Protein AF-A0A2A9BLQ3-F1 (afdb_monomer_lite)

Secondary structure (DSSP, 8-state):
-------PPPP-PPPPHHHHHHHHHHHHHHHHHHHHHHHTTS-SHHHHHHHHHHHHHHHHHHHHHHHHHHHHHHHHHHHHHHHHHHHHHHHHHHHHHHTHHHHHHHHHHHHHHHHHHHHHHHHHHHHHHHHHHHHHHHHHHHHHHHTTS--------S-------HHHHHHHHHHS-HHHHHHHHHHHHHTTT-S-EEHHHHHHHHHHHHHSSPPPHHHHHHHHHHHHHHHHHHHHTTS-EEEEETTTTEEEEES--HHHHHHHHHHHHHHHHS-S--HHHHHHHHHHHHHTT-

Radius of gyration: 47.05 Å; chains: 1; bounding box: 99×51×122 Å

pLDDT: mean 71.68, std 16.4, range [28.09, 95.25]

Sequence (294 aa):
MDENKEKKENVNDFPNKRDFWYTFSILVLVITGLTAFYFGGEGSNMVSHVGFAGTIVSILLAVIAIIYSFYQSSTYENATHKLDTSAQKIENATNQLSNVSEIEKMMDDFKVDVTTIKKSIDDMQGMLGKVDNGFSSLNRNIE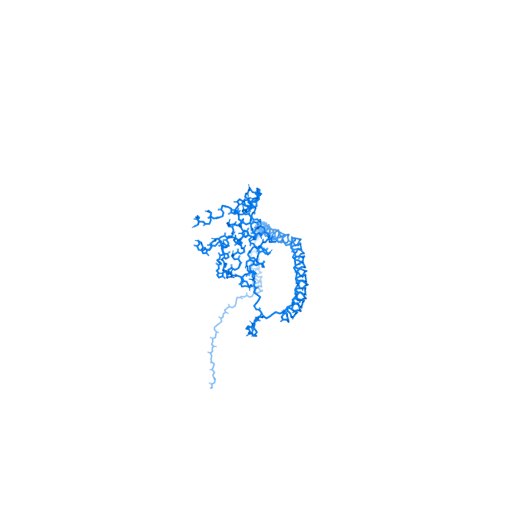ELYNDGQTESYKNENNLAVTFDENYFRVFLKKTSKLTFYVFLLIAKSRGVSEEIDMERWLTYFWEGILENTPHDDIIHHSLTREMGQLMAFSQVGFFDLEITYEDATIKVSNIVNSLIEAILEEEKEILKGDGKDKLKKIIKNLDKDINKE

Foldseek 3Di:
DDDDDDDDDDDDDDDDPVVVVVVVVVVVVVVVVVCCVVVVPDDDPVVVVVVVVVVVVVVVVVVVVVVVVVVVVVVVVVVVVVVVVVVVVVVVVVVVVVVVVVVVVVVVVVVVVVVVVVVVVVVVVVVVVVVVVVVVVVVVVVVVVVVPDDDDDDDDPDDPLPDDALVNLLVVLVPDDLLLLQVLLLLLLLVPLDQKDQQLVSLQLLVCLVVVDGDDVVSSVVSLVVNVVVVVVCVVSPQWPWDADPVRRMIGTGPGDPSNSVSSVVVLVVLCPDPDPDSSNVSSVCSNVVSNVD

Structure (mmCIF, N/CA/C/O backbone):
data_AF-A0A2A9BLQ3-F1
#
_entry.id   AF-A0A2A9BLQ3-F1
#
loop_
_atom_site.group_PDB
_atom_site.id
_atom_site.type_symbol
_atom_site.label_atom_id
_atom_site.label_alt_id
_atom_site.label_comp_id
_atom_site.label_asym_id
_atom_site.label_entity_id
_atom_site.label_seq_id
_atom_site.pdbx_PDB_ins_code
_atom_site.Cartn_x
_atom_site.Cartn_y
_atom_site.Cartn_z
_atom_site.occupancy
_atom_site.B_iso_or_equiv
_atom_site.auth_seq_id
_atom_site.auth_comp_id
_atom_site.auth_asym_id
_atom_site.auth_atom_id
_atom_site.pdbx_PDB_model_num
ATOM 1 N N . MET A 1 1 ? -5.725 -26.676 -83.588 1.00 38.78 1 MET A N 1
ATOM 2 C CA . MET A 1 1 ? -4.586 -26.881 -84.498 1.00 38.78 1 MET A CA 1
ATOM 3 C C . MET A 1 1 ? -3.678 -25.696 -84.305 1.00 38.78 1 MET A C 1
ATOM 5 O O . MET A 1 1 ? -4.066 -24.579 -84.627 1.00 38.78 1 MET A O 1
ATOM 9 N N . ASP A 1 2 ? -2.579 -25.972 -83.619 1.00 42.62 2 ASP A N 1
ATOM 10 C CA . ASP A 1 2 ? -1.492 -25.066 -83.276 1.00 42.62 2 ASP A CA 1
ATOM 11 C C . ASP A 1 2 ? -0.903 -24.368 -84.505 1.00 42.62 2 ASP A C 1
ATOM 13 O O . ASP A 1 2 ? -0.799 -24.984 -85.560 1.00 42.62 2 ASP A O 1
ATOM 17 N N . GLU A 1 3 ? -0.502 -23.103 -84.359 1.00 40.75 3 GLU A N 1
ATOM 18 C CA . GLU A 1 3 ? 0.915 -22.706 -84.409 1.00 40.75 3 GLU A CA 1
ATOM 19 C C . GLU A 1 3 ? 1.092 -21.173 -84.478 1.00 40.75 3 GLU A C 1
ATOM 21 O O . GLU A 1 3 ? 0.740 -20.514 -85.449 1.00 40.75 3 GLU A O 1
ATOM 26 N N . ASN A 1 4 ? 1.759 -20.652 -83.443 1.00 42.91 4 ASN A N 1
ATOM 27 C CA . ASN A 1 4 ? 3.050 -19.968 -83.568 1.00 42.91 4 ASN A CA 1
ATOM 28 C C . ASN A 1 4 ? 3.106 -18.582 -84.260 1.00 42.91 4 ASN A C 1
ATOM 30 O O . ASN A 1 4 ? 3.102 -18.474 -85.486 1.00 42.91 4 ASN A O 1
ATOM 34 N N . LYS A 1 5 ? 3.349 -17.528 -83.458 1.00 43.91 5 LYS A N 1
ATOM 35 C CA . LYS A 1 5 ? 4.611 -16.745 -83.467 1.00 43.91 5 LYS A CA 1
ATOM 36 C C . LYS A 1 5 ? 4.518 -15.511 -82.557 1.00 43.91 5 LYS A C 1
ATOM 38 O O . LYS A 1 5 ? 4.100 -14.438 -82.983 1.00 43.91 5 LYS A O 1
ATOM 43 N N . GLU A 1 6 ? 5.018 -15.642 -81.329 1.00 47.44 6 GLU A N 1
ATOM 44 C CA . GLU A 1 6 ? 5.617 -14.506 -80.621 1.00 47.44 6 GLU A CA 1
ATOM 45 C C . GLU A 1 6 ? 7.014 -14.259 -81.210 1.00 47.44 6 GLU A C 1
ATOM 47 O O . GLU A 1 6 ? 7.890 -15.122 -81.149 1.00 47.44 6 GLU A O 1
ATOM 52 N N . LYS A 1 7 ? 7.241 -13.074 -81.780 1.00 42.31 7 LYS A N 1
ATOM 53 C CA . LYS A 1 7 ? 8.583 -12.549 -82.061 1.00 42.31 7 LYS A CA 1
ATOM 54 C C . LYS A 1 7 ? 8.927 -11.572 -80.935 1.00 42.31 7 LYS A C 1
ATOM 56 O O . LYS A 1 7 ? 8.393 -10.469 -80.911 1.00 42.31 7 LYS A O 1
ATOM 61 N N . LYS A 1 8 ? 9.798 -11.974 -80.007 1.00 41.38 8 LYS A N 1
ATOM 62 C CA . LYS A 1 8 ? 10.444 -11.058 -79.054 1.00 41.38 8 LYS A CA 1
ATOM 63 C C . LYS A 1 8 ? 11.719 -10.511 -79.696 1.00 41.38 8 LYS A C 1
ATOM 65 O O . LYS A 1 8 ? 12.597 -11.278 -80.080 1.00 41.38 8 LYS A O 1
ATOM 70 N N . GLU A 1 9 ? 11.764 -9.194 -79.870 1.00 46.03 9 GLU A N 1
ATOM 71 C CA . GLU A 1 9 ? 12.923 -8.446 -80.357 1.00 46.03 9 GLU A CA 1
ATOM 72 C C . GLU A 1 9 ? 14.061 -8.413 -79.326 1.00 46.03 9 GLU A C 1
ATOM 74 O O . GLU A 1 9 ? 13.837 -8.362 -78.118 1.00 46.03 9 GLU A O 1
ATOM 79 N N . ASN A 1 10 ? 15.284 -8.462 -79.860 1.00 43.16 10 ASN A N 1
ATOM 80 C CA . ASN A 1 10 ? 16.569 -8.505 -79.168 1.00 43.16 10 ASN A CA 1
ATOM 81 C C . ASN A 1 10 ? 16.793 -7.316 -78.221 1.00 43.16 10 ASN A C 1
ATOM 83 O O . ASN A 1 10 ? 16.753 -6.162 -78.643 1.00 43.16 10 ASN A O 1
ATOM 87 N N . VAL A 1 11 ? 17.174 -7.611 -76.978 1.00 48.88 11 VAL A N 1
ATOM 88 C CA . VAL A 1 11 ? 17.866 -6.663 -76.097 1.00 48.88 11 VAL A CA 1
ATOM 89 C C . VAL A 1 11 ? 19.363 -6.820 -76.364 1.00 48.88 11 VAL A C 1
ATOM 91 O O . VAL A 1 11 ? 19.912 -7.900 -76.166 1.00 48.88 11 VAL A O 1
ATOM 94 N N . ASN A 1 12 ? 20.006 -5.763 -76.867 1.00 52.88 12 ASN A N 1
ATOM 95 C CA . ASN A 1 12 ? 21.453 -5.713 -77.084 1.00 52.88 12 ASN A CA 1
ATOM 96 C C . ASN A 1 12 ? 22.187 -5.898 -75.749 1.00 52.88 12 ASN A C 1
ATOM 98 O O . ASN A 1 12 ? 22.184 -4.995 -74.912 1.00 52.88 12 ASN A O 1
ATOM 102 N N . ASP A 1 13 ? 22.805 -7.063 -75.570 1.00 63.62 13 ASP A N 1
ATOM 103 C CA . ASP A 1 13 ? 23.651 -7.360 -74.419 1.00 63.62 13 ASP A CA 1
ATOM 104 C C . ASP A 1 13 ? 24.998 -6.631 -74.565 1.00 63.62 13 ASP A C 1
ATOM 106 O O . ASP A 1 13 ? 25.632 -6.646 -75.625 1.00 63.62 13 ASP A O 1
ATOM 110 N N . PHE A 1 14 ? 25.405 -5.926 -73.513 1.00 59.69 14 PHE A N 1
ATOM 111 C CA . PHE A 1 14 ? 26.649 -5.156 -73.470 1.00 59.69 14 PHE A CA 1
ATOM 112 C C . PHE A 1 14 ? 27.846 -6.127 -73.524 1.00 59.69 14 PHE A C 1
ATOM 114 O O . PHE A 1 14 ? 27.815 -7.151 -72.840 1.00 59.69 14 PHE A O 1
ATOM 121 N N . PRO A 1 15 ? 28.929 -5.847 -74.278 1.00 66.00 15 PRO A N 1
ATOM 122 C CA . PRO A 1 15 ? 30.038 -6.790 -74.396 1.00 66.00 15 PRO A CA 1
ATOM 123 C C . PRO A 1 15 ? 30.678 -7.088 -73.033 1.00 66.00 15 PRO A C 1
ATOM 125 O O . PRO A 1 15 ? 30.971 -6.191 -72.236 1.00 66.00 15 PRO A O 1
ATOM 128 N N . ASN A 1 16 ? 30.893 -8.379 -72.778 1.00 70.94 16 ASN A N 1
ATOM 129 C CA . ASN A 1 16 ? 31.427 -8.920 -71.533 1.00 70.94 16 ASN A CA 1
ATOM 130 C C . ASN A 1 16 ? 32.828 -8.335 -71.247 1.00 70.94 16 ASN A C 1
ATOM 132 O O . ASN A 1 16 ? 33.621 -8.127 -72.166 1.00 70.94 16 ASN A O 1
ATOM 136 N N . LYS A 1 17 ? 33.169 -8.089 -69.969 1.00 64.75 17 LYS A N 1
ATOM 137 C CA . LYS A 1 17 ? 34.402 -7.392 -69.521 1.00 64.75 17 LYS A CA 1
ATOM 138 C C . LYS A 1 17 ? 35.691 -7.932 -70.156 1.00 64.75 17 LYS A C 1
ATOM 140 O O . LYS A 1 17 ? 36.664 -7.197 -70.309 1.00 64.75 17 LYS A O 1
ATOM 145 N N . ARG A 1 18 ? 35.695 -9.214 -70.528 1.00 70.81 18 ARG A N 1
ATOM 146 C CA . ARG A 1 18 ? 36.825 -9.882 -71.176 1.00 70.81 18 ARG A CA 1
ATOM 147 C C . ARG A 1 18 ? 37.031 -9.435 -72.630 1.00 70.81 18 ARG A C 1
ATOM 149 O O . ARG A 1 18 ? 38.170 -9.233 -73.040 1.00 70.81 18 ARG A O 1
ATOM 156 N N . ASP A 1 19 ? 35.954 -9.209 -73.375 1.00 75.38 19 ASP A N 1
ATOM 157 C CA . ASP A 1 19 ? 36.011 -8.813 -74.788 1.00 75.38 19 ASP A CA 1
ATOM 158 C C . ASP A 1 19 ? 36.428 -7.344 -74.939 1.00 75.38 19 ASP A C 1
ATOM 160 O O . ASP A 1 19 ? 37.112 -6.977 -75.898 1.00 75.38 19 ASP A O 1
ATOM 164 N N . PHE A 1 20 ? 36.124 -6.516 -73.934 1.00 76.81 20 PHE A N 1
ATOM 165 C CA . PHE A 1 20 ? 36.621 -5.143 -73.855 1.00 76.81 20 PHE A CA 1
ATOM 166 C C . PHE A 1 20 ? 38.153 -5.090 -73.740 1.00 76.81 20 PHE A C 1
ATOM 168 O O . PHE A 1 20 ? 38.797 -4.324 -74.456 1.00 76.81 20 PHE A O 1
ATOM 175 N N . TRP A 1 21 ? 38.755 -5.940 -72.897 1.00 79.94 21 TRP A N 1
ATOM 176 C CA . TRP A 1 21 ? 40.212 -5.969 -72.722 1.00 79.94 21 TRP A CA 1
ATOM 177 C C . TRP A 1 21 ? 40.945 -6.445 -73.982 1.00 79.94 21 TRP A C 1
ATOM 179 O O . TRP A 1 21 ? 41.948 -5.846 -74.376 1.00 79.94 21 TRP A O 1
ATOM 189 N N . TYR A 1 22 ? 40.418 -7.469 -74.664 1.00 81.44 22 TYR A N 1
ATOM 190 C CA . TYR A 1 22 ? 40.983 -7.935 -75.935 1.00 81.44 22 TYR A CA 1
ATOM 191 C C . TYR A 1 22 ? 40.880 -6.878 -77.038 1.00 81.44 22 TYR A C 1
ATOM 193 O O . TYR A 1 22 ? 41.857 -6.637 -77.749 1.00 81.44 22 TYR A O 1
ATOM 201 N N . THR A 1 23 ? 39.734 -6.198 -77.139 1.00 80.44 23 THR A N 1
ATOM 202 C CA . THR A 1 23 ? 39.528 -5.125 -78.123 1.00 80.44 23 THR A CA 1
ATOM 203 C C . THR A 1 23 ? 40.475 -3.952 -77.868 1.00 80.44 23 THR A C 1
ATOM 205 O O . THR A 1 23 ? 41.113 -3.459 -78.797 1.00 80.44 23 THR A O 1
ATOM 208 N N . PHE A 1 24 ? 40.637 -3.542 -76.606 1.00 84.31 24 PHE A N 1
ATOM 209 C CA . PHE A 1 24 ? 41.544 -2.459 -76.226 1.00 84.31 24 PHE A CA 1
ATOM 210 C C . PHE A 1 24 ? 43.015 -2.806 -76.508 1.00 84.31 24 PHE A C 1
ATOM 212 O O . PHE A 1 24 ? 43.748 -1.991 -77.064 1.00 84.31 24 PHE A O 1
ATOM 219 N N . SER A 1 25 ? 43.446 -4.032 -76.192 1.00 82.25 25 SER A N 1
ATOM 220 C CA . SER A 1 25 ? 44.830 -4.471 -76.412 1.00 82.25 25 SER A CA 1
ATOM 221 C C . SER A 1 25 ? 45.202 -4.536 -77.899 1.00 82.25 25 SER A C 1
ATOM 223 O O . SER A 1 25 ? 46.271 -4.055 -78.283 1.00 82.25 25 SER A O 1
ATOM 225 N N . ILE A 1 26 ? 44.310 -5.059 -78.748 1.00 86.56 26 ILE A N 1
ATOM 226 C CA . ILE A 1 26 ? 44.509 -5.080 -80.205 1.00 86.56 26 ILE A CA 1
ATOM 227 C C . ILE A 1 26 ? 44.577 -3.656 -80.762 1.00 86.56 26 ILE A C 1
ATOM 229 O O . ILE A 1 26 ? 45.450 -3.355 -81.574 1.00 86.56 26 ILE A O 1
ATOM 233 N N . LEU A 1 27 ? 43.702 -2.763 -80.296 1.00 85.00 27 LEU A N 1
ATOM 234 C CA . LEU A 1 27 ? 43.673 -1.373 -80.743 1.00 85.00 27 LEU A CA 1
ATOM 235 C C . LEU A 1 27 ? 44.983 -0.638 -80.420 1.00 85.00 27 LEU A C 1
ATOM 237 O O . LEU A 1 27 ? 45.533 0.041 -81.287 1.00 85.00 27 LEU A O 1
ATOM 241 N N . VAL A 1 28 ? 45.526 -0.823 -79.213 1.00 85.50 28 VAL A N 1
ATOM 242 C CA . VAL A 1 28 ? 46.820 -0.241 -78.823 1.00 85.50 28 VAL A CA 1
ATOM 243 C C . VAL A 1 28 ? 47.949 -0.763 -79.716 1.00 85.50 28 VAL A C 1
ATOM 245 O O . VAL A 1 28 ? 48.720 0.038 -80.239 1.00 85.50 28 VAL A O 1
ATOM 248 N N . LEU A 1 29 ? 48.016 -2.076 -79.964 1.00 84.62 29 LEU A N 1
ATOM 249 C CA . LEU A 1 29 ? 49.041 -2.668 -80.835 1.00 84.62 29 LEU A CA 1
ATOM 250 C C . LEU A 1 29 ? 48.971 -2.137 -82.271 1.00 84.62 29 LEU A C 1
ATOM 252 O O . LEU A 1 29 ? 50.008 -1.845 -82.867 1.00 84.62 29 LEU A O 1
ATOM 256 N N . VAL A 1 30 ? 47.763 -1.974 -82.815 1.00 85.69 30 VAL A N 1
ATOM 257 C CA . VAL A 1 30 ? 47.558 -1.420 -84.161 1.00 85.69 30 VAL A CA 1
ATOM 258 C C . VAL A 1 30 ? 48.014 0.037 -84.228 1.00 85.69 30 VAL A C 1
ATOM 260 O O . VAL A 1 30 ? 48.732 0.404 -85.157 1.00 85.69 30 VAL A O 1
ATOM 263 N N . ILE A 1 31 ? 47.667 0.863 -83.237 1.00 81.62 31 ILE A N 1
ATOM 264 C CA . ILE A 1 31 ? 48.077 2.275 -83.194 1.00 81.62 31 ILE A CA 1
ATOM 265 C C . ILE A 1 31 ? 49.599 2.393 -83.071 1.00 81.62 31 ILE A C 1
ATOM 267 O O . ILE A 1 31 ? 50.216 3.161 -83.814 1.00 81.62 31 ILE A O 1
ATOM 271 N N . THR A 1 32 ? 50.228 1.622 -82.180 1.00 76.44 32 THR A N 1
ATOM 272 C CA . THR A 1 32 ? 51.689 1.634 -82.018 1.00 76.44 32 THR A CA 1
ATOM 273 C C . THR A 1 32 ? 52.391 1.137 -83.282 1.00 76.44 32 THR A C 1
ATOM 275 O O . THR A 1 32 ? 53.367 1.751 -83.707 1.00 76.44 32 THR A O 1
ATOM 278 N N . GLY A 1 33 ? 51.871 0.087 -83.926 1.00 77.69 33 GLY A N 1
ATOM 279 C CA . GLY A 1 33 ? 52.401 -0.433 -85.188 1.00 77.69 33 GLY A CA 1
ATOM 280 C C . GLY A 1 33 ? 52.304 0.571 -86.339 1.00 77.69 33 GLY A C 1
ATOM 281 O O . GLY A 1 33 ? 53.293 0.800 -87.033 1.00 77.69 33 GLY A O 1
ATOM 282 N N . LEU A 1 34 ? 51.152 1.230 -86.504 1.00 76.50 34 LEU A N 1
ATOM 283 C CA . LEU A 1 34 ? 50.955 2.274 -87.518 1.00 76.50 34 LEU A CA 1
ATOM 284 C C . LEU A 1 34 ? 51.867 3.478 -87.278 1.00 76.50 34 LEU A C 1
ATOM 286 O O . LEU A 1 34 ? 52.485 3.984 -88.211 1.00 76.50 34 LEU A O 1
ATOM 290 N N . THR A 1 35 ? 51.988 3.910 -86.024 1.00 69.69 35 THR A N 1
ATOM 291 C CA . THR A 1 35 ? 52.836 5.049 -85.654 1.00 69.69 35 THR A CA 1
ATOM 292 C C . THR A 1 35 ? 54.315 4.731 -85.885 1.00 69.69 35 THR A C 1
ATOM 294 O O . THR A 1 35 ? 55.043 5.559 -86.427 1.00 69.69 35 THR A O 1
ATOM 297 N N . ALA A 1 36 ? 54.761 3.515 -85.552 1.00 70.25 36 ALA A N 1
ATOM 298 C CA . ALA A 1 36 ? 56.131 3.070 -85.799 1.00 70.25 36 ALA A CA 1
ATOM 299 C C . ALA A 1 36 ? 56.445 2.940 -87.298 1.00 70.25 36 ALA A C 1
ATOM 301 O O . ALA A 1 36 ? 57.529 3.324 -87.729 1.00 70.25 36 ALA A O 1
ATOM 302 N N . PHE A 1 37 ? 55.498 2.444 -88.099 1.00 72.19 37 PHE A N 1
ATOM 303 C CA . PHE A 1 37 ? 55.668 2.320 -89.547 1.00 72.19 37 PHE A CA 1
ATOM 304 C C . PHE A 1 37 ? 55.696 3.685 -90.249 1.00 72.19 37 PHE A C 1
ATOM 306 O O . PHE A 1 37 ? 56.528 3.907 -91.123 1.00 72.19 37 PHE A O 1
ATOM 313 N N . TYR A 1 38 ? 54.817 4.609 -89.851 1.00 67.62 38 TYR A N 1
ATOM 314 C CA . TYR A 1 38 ? 54.675 5.912 -90.506 1.00 67.62 38 TYR A CA 1
ATOM 315 C C . TYR A 1 38 ? 55.781 6.908 -90.121 1.00 67.62 38 TYR A C 1
ATOM 317 O O . TYR A 1 38 ? 56.237 7.674 -90.963 1.00 67.62 38 TYR A O 1
ATOM 325 N N . PHE A 1 39 ? 56.246 6.889 -88.868 1.00 64.81 39 PHE A N 1
ATOM 326 C CA . PHE A 1 39 ? 57.241 7.845 -88.359 1.00 64.81 39 PHE A CA 1
ATOM 327 C C . PHE A 1 39 ? 58.647 7.254 -88.163 1.00 64.81 39 PHE A C 1
ATOM 329 O O . PHE A 1 39 ? 59.575 7.984 -87.824 1.00 64.81 39 PHE A O 1
ATOM 336 N N . GLY A 1 40 ? 58.839 5.948 -88.374 1.00 60.59 40 GLY A N 1
ATOM 337 C CA . GLY A 1 40 ? 60.133 5.275 -88.195 1.00 60.59 40 GLY A CA 1
ATOM 338 C C . GLY A 1 40 ? 61.204 5.633 -89.234 1.00 60.59 40 GLY A C 1
ATOM 339 O O . GLY A 1 40 ? 62.359 5.256 -89.056 1.00 60.59 40 GLY A O 1
ATOM 340 N N . GLY A 1 41 ? 60.841 6.350 -90.305 1.00 59.47 41 GLY A N 1
ATOM 341 C CA . GLY A 1 41 ? 61.749 6.715 -91.399 1.00 59.47 41 GLY A CA 1
ATOM 342 C C . GLY A 1 41 ? 62.549 8.009 -91.198 1.00 59.47 41 GLY A C 1
ATOM 343 O O . GLY A 1 41 ? 63.625 8.135 -91.775 1.00 59.47 41 GLY A O 1
ATOM 344 N N . GLU A 1 42 ? 62.083 8.957 -90.373 1.00 57.56 42 GLU A N 1
ATOM 345 C CA . GLU A 1 42 ? 62.692 10.293 -90.262 1.00 57.56 42 GLU A CA 1
ATOM 346 C C . GLU A 1 42 ? 62.943 10.714 -88.797 1.00 57.56 42 GLU A C 1
ATOM 348 O O . GLU A 1 42 ? 62.047 11.111 -88.059 1.00 57.56 42 GLU A O 1
ATOM 353 N N . GLY A 1 43 ? 64.215 10.625 -88.389 1.00 57.34 43 GLY A N 1
ATOM 354 C CA . GLY A 1 43 ? 64.896 11.521 -87.439 1.00 57.34 43 GLY A CA 1
ATOM 355 C C . GLY A 1 43 ? 64.258 11.814 -86.072 1.00 57.34 43 GLY A C 1
ATOM 356 O O . GLY A 1 43 ? 63.594 12.831 -85.916 1.00 57.34 43 GLY A O 1
ATOM 357 N N . SER A 1 44 ? 64.580 10.973 -85.076 1.00 58.75 44 SER A N 1
ATOM 358 C CA . SER A 1 44 ? 64.766 11.171 -83.608 1.00 58.75 44 SER A CA 1
ATOM 359 C C . SER A 1 44 ? 63.880 12.102 -82.750 1.00 58.75 44 SER A C 1
ATOM 361 O O . SER A 1 44 ? 63.945 12.007 -81.523 1.00 58.75 44 SER A O 1
ATOM 363 N N . ASN A 1 45 ? 63.050 12.985 -83.298 1.00 62.41 45 ASN A N 1
ATOM 364 C CA . ASN A 1 45 ? 62.341 14.011 -82.531 1.00 62.41 45 ASN A CA 1
ATOM 365 C C . ASN A 1 45 ? 61.031 13.498 -81.924 1.00 62.41 45 ASN A C 1
ATOM 367 O O . ASN A 1 45 ? 60.682 13.896 -80.811 1.00 62.41 45 ASN A O 1
ATOM 371 N N . MET A 1 46 ? 60.331 12.576 -82.592 1.00 66.06 46 MET A N 1
ATOM 372 C CA . MET A 1 46 ? 59.065 12.035 -82.083 1.00 66.06 46 MET A CA 1
ATOM 373 C C . MET A 1 46 ? 59.267 11.186 -80.821 1.00 66.06 46 MET A C 1
ATOM 375 O O . MET A 1 46 ? 58.525 11.331 -79.853 1.00 66.06 46 MET A O 1
ATOM 379 N N . VAL A 1 47 ? 60.315 10.357 -80.790 1.00 66.62 47 VAL A N 1
ATOM 380 C CA . VAL A 1 47 ? 60.644 9.514 -79.627 1.00 66.62 47 VAL A CA 1
ATOM 381 C C . VAL A 1 47 ? 60.961 10.370 -78.395 1.00 66.62 47 VAL A C 1
ATOM 383 O O . VAL A 1 47 ? 60.530 10.037 -77.296 1.00 66.62 47 VAL A O 1
ATOM 386 N N . SER A 1 48 ? 61.635 11.511 -78.576 1.00 66.19 48 SER A N 1
ATOM 387 C CA . SER A 1 48 ? 61.937 12.453 -77.488 1.00 66.19 48 SER A CA 1
ATOM 388 C C . SER A 1 48 ? 60.674 13.109 -76.907 1.00 66.19 48 SER A C 1
ATOM 390 O O . SER A 1 48 ? 60.500 13.154 -75.690 1.00 66.19 48 SER A O 1
ATOM 392 N N . HIS A 1 49 ? 59.734 13.535 -77.760 1.00 72.69 49 HIS A N 1
ATOM 393 C CA . HIS A 1 49 ? 58.466 14.124 -77.310 1.00 72.69 49 HIS A CA 1
ATOM 394 C C . HIS A 1 49 ? 57.560 13.094 -76.621 1.00 72.69 49 HIS A C 1
ATOM 396 O O . HIS A 1 49 ? 56.937 13.409 -75.608 1.00 72.69 49 HIS A O 1
ATOM 402 N N . VAL A 1 50 ? 57.529 11.853 -77.119 1.00 75.38 50 VAL A N 1
ATOM 403 C CA . VAL A 1 50 ? 56.805 10.743 -76.477 1.00 75.38 50 VAL A CA 1
ATOM 404 C C . VAL A 1 50 ? 57.447 10.374 -75.135 1.00 75.38 50 VAL A C 1
ATOM 406 O O . VAL A 1 50 ? 56.729 10.164 -74.161 1.00 75.38 50 VAL A O 1
ATOM 409 N N . GLY A 1 51 ? 58.780 10.363 -75.043 1.00 69.12 51 GLY A N 1
ATOM 410 C CA . GLY A 1 51 ? 59.500 10.147 -73.785 1.00 69.12 51 GLY A CA 1
ATOM 411 C C . GLY A 1 51 ? 59.224 11.240 -72.748 1.00 69.12 51 GLY A C 1
ATOM 412 O O . GLY A 1 51 ? 58.970 10.941 -71.582 1.00 69.12 51 GLY A O 1
ATOM 413 N N . PHE A 1 52 ? 59.188 12.507 -73.171 1.00 72.50 52 PHE A N 1
ATOM 414 C CA . PHE A 1 52 ? 58.846 13.634 -72.300 1.00 72.50 52 PHE A CA 1
ATOM 415 C C . PHE A 1 52 ? 57.386 13.584 -71.826 1.00 72.50 52 PHE A C 1
ATOM 417 O O . PHE A 1 52 ? 57.125 13.705 -70.627 1.00 72.50 52 PHE A O 1
ATOM 424 N N . ALA A 1 53 ? 56.441 13.327 -72.736 1.00 76.75 53 ALA A N 1
ATOM 425 C CA . ALA A 1 53 ? 55.035 13.133 -72.389 1.00 76.75 53 ALA A CA 1
ATOM 426 C C . ALA A 1 53 ? 54.847 11.942 -71.432 1.00 76.75 53 ALA A C 1
ATOM 428 O O . ALA A 1 53 ? 54.088 12.045 -70.469 1.00 76.75 53 ALA A O 1
ATOM 429 N N . GLY A 1 54 ? 55.595 10.852 -71.633 1.00 76.31 54 GLY A N 1
ATOM 430 C CA . GLY A 1 54 ? 55.616 9.694 -70.739 1.00 76.31 54 GLY A CA 1
ATOM 431 C C . GLY A 1 54 ? 56.055 10.045 -69.316 1.00 76.31 54 GLY A C 1
ATOM 432 O O . GLY A 1 54 ? 55.412 9.619 -68.357 1.00 76.31 54 GLY A O 1
ATOM 433 N N . THR A 1 55 ? 57.082 10.885 -69.159 1.00 80.19 55 THR A N 1
ATOM 434 C CA . THR A 1 55 ? 57.532 11.361 -67.838 1.00 80.19 55 THR A CA 1
ATOM 435 C C . THR A 1 55 ? 56.469 12.213 -67.142 1.00 80.19 55 THR A C 1
ATOM 437 O O . THR A 1 55 ? 56.201 12.001 -65.960 1.00 80.19 55 THR A O 1
ATOM 440 N N . ILE A 1 56 ? 55.810 13.133 -67.857 1.00 80.69 56 ILE A N 1
ATOM 441 C CA . ILE A 1 56 ? 54.721 13.951 -67.288 1.00 80.69 56 ILE A CA 1
ATOM 442 C C . ILE A 1 56 ? 53.547 13.067 -66.860 1.00 80.69 56 ILE A C 1
ATOM 444 O O . ILE A 1 56 ? 53.041 13.214 -65.748 1.00 80.69 56 ILE A O 1
ATOM 448 N N . VAL A 1 57 ? 53.139 12.118 -67.707 1.00 86.75 57 VAL A N 1
ATOM 449 C CA . VAL A 1 57 ? 52.075 11.158 -67.380 1.00 86.75 57 VAL A CA 1
ATOM 450 C C . VAL A 1 57 ? 52.461 10.311 -66.164 1.00 86.75 57 VAL A C 1
ATOM 452 O O . VAL A 1 57 ? 51.624 10.105 -65.289 1.00 86.75 57 VAL A O 1
ATOM 455 N N . SER A 1 58 ? 53.722 9.887 -66.044 1.00 85.69 58 SER A N 1
ATOM 456 C CA . SER A 1 58 ? 54.211 9.150 -64.872 1.00 85.69 58 SER A CA 1
ATOM 457 C C . SER A 1 58 ? 54.133 9.978 -63.587 1.00 85.69 58 SER A C 1
ATOM 459 O O . SER A 1 58 ? 53.734 9.451 -62.549 1.00 85.69 58 SER A O 1
ATOM 461 N N . ILE A 1 59 ? 54.484 11.267 -63.641 1.00 87.88 59 ILE A N 1
ATOM 462 C CA . ILE A 1 59 ? 54.367 12.178 -62.492 1.00 87.88 59 ILE A CA 1
ATOM 463 C C . ILE A 1 59 ? 52.893 12.364 -62.114 1.00 87.88 59 ILE A C 1
ATOM 465 O O . ILE A 1 59 ? 52.543 12.257 -60.941 1.00 87.88 59 ILE A O 1
ATOM 469 N N . LEU A 1 60 ? 52.010 12.585 -63.091 1.00 85.44 60 LEU A N 1
ATOM 470 C CA . LEU A 1 60 ? 50.575 12.752 -62.841 1.00 85.44 60 LEU A CA 1
ATOM 471 C C . LEU A 1 60 ? 49.941 11.492 -62.243 1.00 85.44 60 LEU A C 1
ATOM 473 O O . LEU A 1 60 ? 49.168 11.594 -61.292 1.00 85.44 60 LEU A O 1
ATOM 477 N N . LEU A 1 61 ? 50.301 10.307 -62.740 1.00 86.44 61 LEU A N 1
ATOM 478 C CA . LEU A 1 61 ? 49.833 9.039 -62.178 1.00 86.44 61 LEU A CA 1
ATOM 479 C C . LEU A 1 61 ? 50.337 8.826 -60.747 1.00 86.44 61 LEU A C 1
ATOM 481 O O . LEU A 1 61 ? 49.562 8.386 -59.898 1.00 86.44 61 LEU A O 1
ATOM 485 N N . ALA A 1 62 ? 51.588 9.190 -60.450 1.00 87.75 62 ALA A N 1
ATOM 486 C CA . ALA A 1 62 ? 52.117 9.145 -59.088 1.00 87.75 62 ALA A CA 1
ATOM 487 C C . ALA A 1 62 ? 51.352 10.091 -58.146 1.00 87.75 62 ALA A C 1
ATOM 489 O O . ALA A 1 62 ? 50.996 9.699 -57.036 1.00 87.75 62 ALA A O 1
ATOM 490 N N . VAL A 1 63 ? 51.023 11.307 -58.595 1.00 87.69 63 VAL A N 1
ATOM 491 C CA . VAL A 1 63 ? 50.218 12.264 -57.815 1.00 87.69 63 VAL A CA 1
ATOM 492 C C . VAL A 1 63 ? 48.804 11.737 -57.574 1.00 87.69 63 VAL A C 1
ATOM 494 O O . VAL A 1 63 ? 48.323 11.790 -56.444 1.00 87.69 63 VAL A O 1
ATOM 497 N N . ILE A 1 64 ? 48.147 11.174 -58.592 1.00 85.62 64 ILE A N 1
ATOM 498 C CA . ILE A 1 64 ? 46.817 10.563 -58.444 1.00 85.62 64 ILE A CA 1
ATOM 499 C C . ILE A 1 64 ? 46.864 9.396 -57.447 1.00 85.62 64 ILE A C 1
ATOM 501 O O . ILE A 1 64 ? 45.978 9.286 -56.603 1.00 85.62 64 ILE A O 1
ATOM 505 N N . ALA A 1 65 ? 47.908 8.564 -57.486 1.00 87.12 65 ALA A N 1
ATOM 506 C CA . ALA A 1 65 ? 48.094 7.464 -56.539 1.00 87.12 65 ALA A CA 1
ATOM 507 C C . ALA A 1 65 ? 48.302 7.953 -55.095 1.00 87.12 65 ALA A C 1
ATOM 509 O O . ALA A 1 65 ? 47.754 7.362 -54.160 1.00 87.12 65 ALA A O 1
ATOM 510 N N . ILE A 1 66 ? 49.037 9.055 -54.908 1.00 83.12 66 ILE A N 1
ATOM 511 C CA . ILE A 1 66 ? 49.201 9.711 -53.605 1.00 83.12 66 ILE A CA 1
ATOM 512 C C . ILE A 1 66 ? 47.852 10.255 -53.118 1.00 83.12 66 ILE A C 1
ATOM 514 O O . ILE A 1 66 ? 47.452 9.956 -51.996 1.00 83.12 66 ILE A O 1
ATOM 518 N N . ILE A 1 67 ? 47.112 10.987 -53.957 1.00 83.44 67 ILE A N 1
ATOM 519 C CA . ILE A 1 67 ? 45.786 11.528 -53.610 1.00 83.44 67 ILE A CA 1
ATOM 520 C C . ILE A 1 67 ? 44.818 10.402 -53.243 1.00 83.44 67 ILE A C 1
ATOM 522 O O . ILE A 1 67 ? 44.107 10.510 -52.247 1.00 83.44 67 ILE A O 1
ATOM 526 N N . TYR A 1 68 ? 44.805 9.310 -54.009 1.00 78.62 68 TYR A N 1
ATOM 527 C CA . TYR A 1 68 ? 43.950 8.162 -53.722 1.00 78.62 68 TYR A CA 1
ATOM 528 C C . TYR A 1 68 ? 44.341 7.488 -52.405 1.00 78.62 68 TYR A C 1
ATOM 530 O O . TYR A 1 68 ? 43.466 7.217 -51.590 1.00 7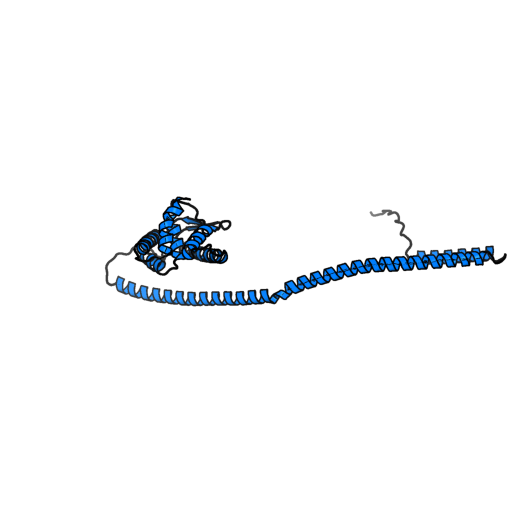8.62 68 TYR A O 1
ATOM 538 N N . SER A 1 69 ? 45.641 7.312 -52.141 1.00 75.69 69 SER A N 1
ATOM 539 C CA . SER A 1 69 ? 46.142 6.817 -50.850 1.00 75.69 69 SER A CA 1
ATOM 540 C C . SER A 1 69 ? 45.713 7.715 -49.685 1.00 75.69 69 SER A C 1
ATOM 542 O O . SER A 1 69 ? 45.285 7.208 -48.653 1.00 75.69 69 SER A O 1
ATOM 544 N N . PHE A 1 70 ? 45.746 9.041 -49.854 1.00 71.19 70 PHE A N 1
ATOM 545 C CA . PHE A 1 70 ? 45.278 9.999 -48.846 1.00 71.19 70 PHE A CA 1
ATOM 546 C C . PHE A 1 70 ? 43.760 9.954 -48.643 1.00 71.19 70 PHE A C 1
ATOM 548 O O . PHE A 1 70 ? 43.294 9.924 -47.505 1.00 71.19 70 PHE A O 1
ATOM 555 N N . TYR A 1 71 ? 42.977 9.918 -49.722 1.00 73.75 71 TYR A N 1
ATOM 556 C CA . TYR A 1 71 ? 41.517 9.833 -49.653 1.00 73.75 71 TYR A CA 1
ATOM 557 C C . TYR A 1 71 ? 41.067 8.519 -49.014 1.00 73.75 71 TYR A C 1
ATOM 559 O O . TYR A 1 71 ? 40.176 8.492 -48.161 1.00 73.75 71 TYR A O 1
ATOM 567 N N . GLN A 1 72 ? 41.729 7.427 -49.386 1.00 70.75 72 GLN A N 1
ATOM 568 C CA . GLN A 1 72 ? 41.521 6.117 -48.805 1.00 70.75 72 GLN A CA 1
ATOM 569 C C . GLN A 1 72 ? 41.941 6.102 -47.331 1.00 70.75 72 GLN A C 1
ATOM 571 O O . GLN A 1 72 ? 41.169 5.619 -46.512 1.00 70.75 72 GLN A O 1
ATOM 576 N N . SER A 1 73 ? 43.070 6.713 -46.961 1.00 64.25 73 SER A N 1
ATOM 577 C CA . SER A 1 73 ? 43.490 6.864 -45.560 1.00 64.25 73 SER A CA 1
ATOM 578 C C . SER A 1 73 ? 42.475 7.660 -44.733 1.00 64.25 73 SER A C 1
ATOM 580 O O . SER A 1 73 ? 42.099 7.215 -43.656 1.00 64.25 73 SER A O 1
ATOM 582 N N . SER A 1 74 ? 41.964 8.785 -45.243 1.00 59.84 74 SER A N 1
ATOM 583 C CA . SER A 1 74 ? 40.951 9.599 -44.550 1.00 59.84 74 SER A CA 1
ATOM 584 C C . SER A 1 74 ? 39.599 8.880 -44.435 1.00 59.84 74 SER A C 1
ATOM 586 O O . SER A 1 74 ? 38.906 8.961 -43.419 1.00 59.84 74 SER A O 1
ATOM 588 N N . THR A 1 75 ? 39.221 8.108 -45.456 1.00 63.03 75 THR A N 1
ATOM 589 C CA . THR A 1 75 ? 38.010 7.275 -45.419 1.00 63.03 75 THR A CA 1
ATOM 590 C C . THR A 1 75 ? 38.175 6.100 -44.450 1.00 63.03 75 THR A C 1
ATOM 592 O O . THR A 1 75 ? 37.239 5.785 -43.714 1.00 63.03 75 THR A O 1
ATOM 595 N N . TYR A 1 76 ? 39.363 5.487 -44.389 1.00 52.50 76 TYR A N 1
ATOM 596 C CA . TYR A 1 76 ? 39.695 4.449 -43.414 1.00 52.50 76 TYR A CA 1
ATOM 597 C C . TYR A 1 76 ? 39.734 4.988 -41.989 1.00 52.50 76 TYR A C 1
ATOM 599 O O . TYR A 1 76 ? 39.263 4.300 -41.093 1.00 52.50 76 TYR A O 1
ATOM 607 N N . GLU A 1 77 ? 40.222 6.205 -41.766 1.00 61.84 77 GLU A N 1
ATOM 608 C CA . GLU A 1 77 ? 40.228 6.845 -40.448 1.00 61.84 77 GLU A CA 1
ATOM 609 C C . GLU A 1 77 ? 38.793 7.078 -39.950 1.00 61.84 77 GLU A C 1
ATOM 611 O O . GLU A 1 77 ? 38.446 6.691 -38.837 1.00 61.84 77 GLU A O 1
ATOM 616 N N . ASN A 1 78 ? 37.903 7.562 -40.823 1.00 59.69 78 ASN A N 1
ATOM 617 C CA . ASN A 1 78 ? 36.478 7.714 -40.517 1.00 59.69 78 ASN A CA 1
ATOM 618 C C . ASN A 1 78 ? 35.758 6.373 -40.291 1.00 59.69 78 ASN A C 1
ATOM 620 O O . ASN A 1 78 ? 34.890 6.269 -39.420 1.00 59.69 78 ASN A O 1
ATOM 624 N N . ALA A 1 79 ? 36.088 5.339 -41.068 1.00 53.31 79 ALA A N 1
ATOM 625 C CA . ALA A 1 79 ? 35.536 3.998 -40.882 1.00 53.31 79 ALA A CA 1
ATOM 626 C C . ALA A 1 79 ? 36.042 3.355 -39.580 1.00 53.31 79 ALA A C 1
ATOM 628 O O . ALA A 1 79 ? 35.251 2.774 -38.841 1.00 53.31 79 ALA A O 1
ATOM 629 N N . THR A 1 80 ? 37.325 3.526 -39.263 1.00 62.50 80 THR A N 1
ATOM 630 C CA . THR A 1 80 ? 37.957 3.035 -38.031 1.00 62.50 80 THR A CA 1
ATOM 631 C C . THR A 1 80 ? 37.390 3.752 -36.811 1.00 62.50 80 THR A C 1
ATOM 633 O O . THR A 1 80 ? 37.018 3.089 -35.854 1.00 62.50 80 THR A O 1
ATOM 636 N N . HIS A 1 81 ? 37.189 5.071 -36.868 1.00 69.56 81 HIS A N 1
ATOM 637 C CA . HIS A 1 81 ? 36.549 5.829 -35.790 1.00 69.56 81 HIS A CA 1
ATOM 638 C C . HIS A 1 81 ? 35.094 5.389 -35.554 1.00 69.56 81 HIS A C 1
ATOM 640 O O . HIS A 1 81 ? 34.642 5.281 -34.414 1.00 69.56 81 HIS A O 1
ATOM 646 N N . LYS A 1 82 ? 34.332 5.100 -36.619 1.00 62.38 82 LYS A N 1
ATOM 647 C CA . LYS A 1 82 ? 32.966 4.555 -36.496 1.00 62.38 82 LYS A CA 1
ATOM 648 C C . LYS A 1 82 ? 32.951 3.136 -35.925 1.00 62.38 82 LYS A C 1
ATOM 650 O O . LYS A 1 82 ? 32.041 2.813 -35.160 1.00 62.38 82 LYS A O 1
ATOM 655 N N . LEU A 1 83 ? 33.933 2.308 -36.281 1.00 60.22 83 LEU A N 1
ATOM 656 C CA . LEU A 1 83 ? 34.111 0.969 -35.718 1.00 60.22 83 LEU A CA 1
ATOM 657 C C . LEU A 1 83 ? 34.499 1.037 -34.240 1.00 60.22 83 LEU A C 1
ATOM 659 O O . LEU A 1 83 ? 33.874 0.347 -33.447 1.00 60.22 83 LEU A O 1
ATOM 663 N N . ASP A 1 84 ? 35.423 1.917 -33.862 1.00 69.81 84 ASP A N 1
ATOM 664 C CA . ASP A 1 84 ? 35.850 2.129 -32.475 1.00 69.81 84 ASP A CA 1
ATOM 665 C C . ASP A 1 84 ? 34.702 2.669 -31.609 1.00 69.81 84 ASP A C 1
ATOM 667 O O . ASP A 1 84 ? 34.399 2.129 -30.552 1.00 69.81 84 ASP A O 1
ATOM 671 N N . THR A 1 85 ? 33.930 3.632 -32.125 1.00 70.25 85 THR A N 1
ATOM 672 C CA . THR A 1 85 ? 32.709 4.123 -31.455 1.00 70.25 85 THR A CA 1
ATOM 673 C C . THR A 1 85 ? 31.661 3.014 -31.294 1.00 70.25 85 THR A C 1
ATOM 675 O O . THR A 1 85 ? 30.941 2.966 -30.298 1.00 70.25 85 THR A O 1
ATOM 678 N N . SER A 1 86 ? 31.531 2.123 -32.280 1.00 61.75 86 SER A N 1
ATOM 679 C CA . SER A 1 86 ? 30.592 0.996 -32.206 1.00 61.75 86 SER A CA 1
ATOM 680 C C . SER A 1 86 ? 31.085 -0.078 -31.239 1.00 61.75 86 SER A C 1
ATOM 682 O O . SER A 1 86 ? 30.282 -0.605 -30.478 1.00 61.75 86 SER A O 1
ATOM 684 N N . ALA A 1 87 ? 32.390 -0.349 -31.211 1.00 66.94 87 ALA A N 1
ATOM 685 C CA . ALA A 1 87 ? 33.030 -1.239 -30.253 1.00 66.94 87 ALA A CA 1
ATOM 686 C C . ALA A 1 87 ? 32.889 -0.703 -28.825 1.00 66.94 87 ALA A C 1
ATOM 688 O O . ALA A 1 87 ? 32.463 -1.456 -27.964 1.00 66.94 87 ALA A O 1
ATOM 689 N N . GLN A 1 88 ? 33.092 0.597 -28.592 1.00 73.25 88 GLN A N 1
ATOM 690 C CA . GLN A 1 88 ? 32.837 1.249 -27.302 1.00 73.25 88 GLN A CA 1
ATOM 691 C C . GLN A 1 88 ? 31.358 1.201 -26.904 1.00 73.25 88 GLN A C 1
ATOM 693 O O . GLN A 1 88 ? 31.037 1.012 -25.737 1.00 73.25 88 GLN A O 1
ATOM 698 N N . LYS A 1 89 ? 30.417 1.348 -27.847 1.00 72.38 89 LYS A N 1
ATOM 699 C CA . LYS A 1 89 ? 28.982 1.164 -27.559 1.00 72.38 89 LYS A CA 1
ATOM 700 C C . LYS A 1 89 ? 28.645 -0.285 -27.219 1.00 72.38 89 LYS A C 1
ATOM 702 O O . LYS A 1 89 ? 27.825 -0.506 -26.336 1.00 72.38 89 LYS A O 1
ATOM 707 N N . ILE A 1 90 ? 29.268 -1.250 -27.893 1.00 62.88 90 ILE A N 1
ATOM 708 C CA . ILE A 1 90 ? 29.133 -2.679 -27.593 1.00 62.88 90 ILE A CA 1
ATOM 709 C C . ILE A 1 90 ? 29.779 -3.001 -26.248 1.00 62.88 90 ILE A C 1
ATOM 711 O O . ILE A 1 90 ? 29.183 -3.736 -25.481 1.00 62.88 90 ILE A O 1
ATOM 715 N N . GLU A 1 91 ? 30.937 -2.436 -25.926 1.00 68.62 91 GLU A N 1
ATOM 716 C CA . GLU A 1 91 ? 31.616 -2.570 -24.637 1.00 68.62 91 GLU A CA 1
ATOM 717 C C . GLU A 1 91 ? 30.784 -1.943 -23.520 1.00 68.62 91 GLU A C 1
ATOM 719 O O . GLU A 1 91 ? 30.561 -2.586 -22.508 1.00 68.62 91 GLU A O 1
ATOM 724 N N . ASN A 1 92 ? 30.219 -0.752 -23.724 1.00 69.88 92 ASN A N 1
ATOM 725 C CA . ASN A 1 92 ? 29.308 -0.117 -22.772 1.00 69.88 92 ASN A CA 1
ATOM 726 C C . ASN A 1 92 ? 28.013 -0.915 -22.595 1.00 69.88 92 ASN A C 1
ATOM 728 O O . ASN A 1 92 ? 27.589 -1.119 -21.464 1.00 69.88 92 ASN A O 1
ATOM 732 N N . ALA A 1 93 ? 27.413 -1.417 -23.679 1.00 57.06 93 ALA A N 1
ATOM 733 C CA . ALA A 1 93 ? 26.262 -2.312 -23.601 1.00 57.06 93 ALA A CA 1
ATOM 734 C C . ALA A 1 93 ? 26.635 -3.633 -22.911 1.00 57.06 93 ALA A C 1
ATOM 736 O O . ALA A 1 93 ? 25.881 -4.121 -22.085 1.00 57.06 93 ALA A O 1
ATOM 737 N N . THR A 1 94 ? 27.820 -4.181 -23.177 1.00 57.25 94 THR A N 1
ATOM 738 C CA . THR A 1 94 ? 28.332 -5.409 -22.551 1.00 57.25 94 THR A CA 1
ATOM 739 C C . THR A 1 94 ? 28.689 -5.184 -21.087 1.00 57.25 94 THR A C 1
ATOM 741 O O . THR A 1 94 ? 28.477 -6.087 -20.297 1.00 57.25 94 THR A O 1
ATOM 744 N N . ASN A 1 95 ? 29.150 -3.996 -20.694 1.00 62.03 95 ASN A N 1
ATOM 745 C CA . ASN A 1 95 ? 29.434 -3.611 -19.311 1.00 62.03 95 ASN A CA 1
ATOM 746 C C . ASN A 1 95 ? 28.139 -3.350 -18.533 1.00 62.03 95 ASN A C 1
ATOM 748 O O . ASN A 1 95 ? 28.015 -3.805 -17.399 1.00 62.03 95 ASN A O 1
ATOM 752 N N . GLN A 1 96 ? 27.148 -2.708 -19.162 1.00 58.56 96 GLN A N 1
ATOM 753 C CA . GLN A 1 96 ? 25.779 -2.598 -18.646 1.00 58.56 96 GLN A CA 1
ATOM 754 C C . GLN A 1 96 ? 25.113 -3.972 -18.524 1.00 58.56 96 GLN A C 1
ATOM 756 O O . GLN A 1 96 ? 24.407 -4.215 -17.553 1.00 58.56 96 GLN A O 1
ATOM 761 N N . LEU A 1 97 ? 25.383 -4.894 -19.454 1.00 51.16 97 LEU A N 1
ATOM 762 C CA . LEU A 1 97 ? 25.033 -6.302 -19.293 1.00 51.16 97 LEU A CA 1
ATOM 763 C C . LEU A 1 97 ? 25.890 -6.973 -18.208 1.00 51.16 97 LEU A C 1
ATOM 765 O O . LEU A 1 97 ? 25.349 -7.769 -17.469 1.00 51.16 97 LEU A O 1
ATOM 769 N N . SER A 1 98 ? 27.178 -6.657 -18.036 1.00 49.84 98 SER A N 1
ATOM 770 C CA . SER A 1 98 ? 28.061 -7.255 -17.012 1.00 49.84 98 SER A CA 1
ATOM 771 C C . SER A 1 98 ? 27.689 -6.856 -15.580 1.00 49.84 98 SER A C 1
ATOM 773 O O . SER A 1 98 ? 28.052 -7.554 -14.634 1.00 49.84 98 SER A O 1
ATOM 775 N N . ASN A 1 99 ? 26.847 -5.827 -15.424 1.00 49.72 99 ASN A N 1
ATOM 776 C CA . ASN A 1 99 ? 26.064 -5.595 -14.209 1.00 49.72 99 ASN A CA 1
ATOM 777 C C . ASN A 1 99 ? 25.014 -6.706 -13.954 1.00 49.72 99 ASN A C 1
ATOM 779 O O . ASN A 1 99 ? 24.155 -6.554 -13.090 1.00 49.72 99 ASN A O 1
ATOM 783 N N . VAL A 1 100 ? 25.130 -7.871 -14.614 1.00 54.88 100 VAL A N 1
ATOM 784 C CA . VAL A 1 100 ? 24.581 -9.172 -14.190 1.00 54.88 100 VAL A CA 1
ATOM 785 C C . VAL A 1 100 ? 24.806 -9.428 -12.696 1.00 54.88 100 VAL A C 1
ATOM 787 O O . VAL A 1 100 ? 23.983 -10.100 -12.111 1.00 54.88 100 VAL A O 1
ATOM 790 N N . SER A 1 101 ? 25.813 -8.848 -12.036 1.00 50.47 101 SER A N 1
ATOM 791 C CA . SER A 1 101 ? 25.956 -8.906 -10.566 1.00 50.47 101 SER A CA 1
ATOM 792 C C . SER A 1 101 ? 24.751 -8.329 -9.800 1.00 50.47 101 SER A C 1
ATOM 794 O O . SER A 1 101 ? 24.355 -8.870 -8.770 1.00 50.47 101 SER A O 1
ATOM 796 N N . GLU A 1 102 ? 24.123 -7.259 -10.296 1.00 50.09 102 GLU A N 1
ATOM 797 C CA . GLU A 1 102 ? 22.914 -6.688 -9.684 1.00 50.09 102 GLU A CA 1
ATOM 798 C C . GLU A 1 102 ? 21.664 -7.488 -10.051 1.00 50.09 102 GLU A C 1
ATOM 800 O O . GLU A 1 102 ? 20.783 -7.636 -9.214 1.00 50.09 102 GLU A O 1
ATOM 805 N N . ILE A 1 103 ? 21.612 -8.075 -11.252 1.00 52.09 103 ILE A N 1
ATOM 806 C CA . ILE A 1 103 ? 20.523 -8.977 -11.656 1.00 52.09 103 ILE A CA 1
ATOM 807 C C . ILE A 1 103 ? 20.628 -10.325 -10.933 1.00 52.09 103 ILE A C 1
ATOM 809 O O . ILE A 1 103 ? 19.609 -10.862 -10.536 1.00 52.09 103 ILE A O 1
ATOM 813 N N . GLU A 1 104 ? 21.824 -10.870 -10.720 1.00 53.69 104 GLU A N 1
ATOM 814 C CA . GLU A 1 104 ? 22.075 -12.085 -9.938 1.00 53.69 104 GLU A CA 1
ATOM 815 C C . GLU A 1 104 ? 21.744 -11.854 -8.472 1.00 53.69 104 GLU A C 1
ATOM 817 O O . GLU A 1 104 ? 21.052 -12.682 -7.892 1.00 53.69 104 GLU A O 1
ATOM 822 N N . LYS A 1 105 ? 22.143 -10.712 -7.896 1.00 56.38 105 LYS A N 1
ATOM 823 C CA . LYS A 1 105 ? 21.711 -10.324 -6.547 1.00 56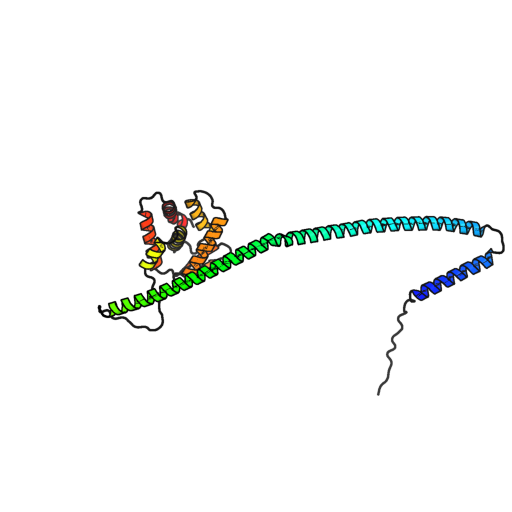.38 105 LYS A CA 1
ATOM 824 C C . LYS A 1 105 ? 20.207 -10.134 -6.467 1.00 56.38 105 LYS A C 1
ATOM 826 O O . LYS A 1 105 ? 19.600 -10.699 -5.579 1.00 56.38 105 LYS A O 1
ATOM 831 N N . MET A 1 106 ? 19.590 -9.438 -7.420 1.00 51.31 106 MET A N 1
ATOM 832 C CA . MET A 1 106 ? 18.136 -9.279 -7.471 1.00 51.31 106 MET A CA 1
ATOM 833 C C . MET A 1 106 ? 17.424 -10.624 -7.668 1.00 51.31 106 MET A C 1
ATOM 835 O O . MET A 1 106 ? 16.359 -10.834 -7.108 1.00 51.31 106 MET A O 1
ATOM 839 N N . MET A 1 107 ? 18.003 -11.558 -8.425 1.00 52.59 107 MET A N 1
ATOM 840 C CA . MET A 1 107 ? 17.472 -12.908 -8.634 1.00 52.59 107 MET A CA 1
ATOM 841 C C . MET A 1 107 ? 17.656 -13.790 -7.395 1.00 52.59 107 MET A C 1
ATOM 843 O O . MET A 1 107 ? 16.810 -14.638 -7.118 1.00 52.59 107 MET A O 1
ATOM 847 N N . ASP A 1 108 ? 18.750 -13.619 -6.657 1.00 66.00 108 ASP A N 1
ATOM 848 C CA . ASP A 1 108 ? 19.002 -14.314 -5.398 1.00 66.00 108 ASP A CA 1
ATOM 849 C C . ASP A 1 108 ? 18.146 -13.737 -4.266 1.00 66.00 108 ASP A C 1
ATOM 851 O O . ASP A 1 108 ? 17.531 -14.516 -3.543 1.00 66.00 108 ASP A O 1
ATOM 855 N N . ASP A 1 109 ? 17.985 -12.417 -4.188 1.00 66.25 109 ASP A N 1
ATOM 856 C CA . ASP A 1 109 ? 17.034 -11.737 -3.305 1.00 66.25 109 ASP A CA 1
ATOM 857 C C . ASP A 1 109 ? 15.601 -12.171 -3.651 1.00 66.25 109 ASP A C 1
ATOM 859 O O . ASP A 1 109 ? 14.858 -12.606 -2.777 1.00 66.25 109 ASP A O 1
ATOM 863 N N . PHE A 1 110 ? 15.246 -12.230 -4.939 1.00 59.12 110 PHE A N 1
ATOM 864 C CA . PHE A 1 110 ? 13.958 -12.755 -5.397 1.00 59.12 110 PHE A CA 1
ATOM 865 C C . PHE A 1 110 ? 13.763 -14.236 -5.038 1.00 59.12 110 PHE A C 1
ATOM 867 O O . PHE A 1 110 ? 12.675 -14.639 -4.628 1.00 59.12 110 PHE A O 1
ATOM 874 N N . LYS A 1 111 ? 14.797 -15.083 -5.135 1.00 63.38 111 LYS A N 1
ATOM 875 C CA . LYS A 1 111 ? 14.729 -16.480 -4.660 1.00 63.38 111 LYS A CA 1
ATOM 876 C C . LYS A 1 111 ? 14.568 -16.554 -3.145 1.00 63.38 111 LYS A C 1
ATOM 878 O O . LYS A 1 111 ? 13.842 -17.432 -2.670 1.00 63.38 111 LYS A O 1
ATOM 883 N N . VAL A 1 112 ? 15.236 -15.687 -2.387 1.00 71.19 112 VAL A N 1
ATOM 884 C CA . VAL A 1 112 ? 15.100 -15.589 -0.927 1.00 71.19 112 VAL A CA 1
ATOM 885 C C . VAL A 1 112 ? 13.679 -15.163 -0.564 1.00 71.19 112 VAL A C 1
ATOM 887 O O . VAL A 1 112 ? 13.062 -15.804 0.290 1.00 71.19 112 VAL A O 1
ATOM 890 N N . ASP A 1 113 ? 13.116 -14.186 -1.265 1.00 60.91 113 ASP A N 1
ATOM 891 C CA . ASP A 1 113 ? 11.743 -13.719 -1.080 1.00 60.91 113 ASP A CA 1
ATOM 892 C C . ASP A 1 113 ? 10.729 -14.808 -1.435 1.00 60.91 113 ASP A C 1
ATOM 894 O O . ASP A 1 113 ? 9.851 -15.119 -0.632 1.00 60.91 113 ASP A O 1
ATOM 898 N N . VAL A 1 114 ? 10.893 -15.494 -2.570 1.00 63.66 114 VAL A N 1
ATOM 899 C CA . VAL A 1 114 ? 10.048 -16.637 -2.962 1.00 63.66 114 VAL A CA 1
ATOM 900 C C . VAL A 1 114 ? 10.145 -17.783 -1.948 1.00 63.66 114 VAL A C 1
ATOM 902 O O . VAL A 1 114 ? 9.140 -18.422 -1.630 1.00 63.66 114 VAL A O 1
ATOM 905 N N . THR A 1 115 ? 11.331 -18.040 -1.394 1.00 71.25 115 THR A N 1
ATOM 906 C CA . THR A 1 115 ? 11.525 -19.062 -0.351 1.00 71.25 115 THR A CA 1
ATOM 907 C C . THR A 1 115 ? 10.874 -18.643 0.966 1.00 71.25 115 THR A C 1
ATOM 909 O O . THR A 1 115 ? 10.276 -19.475 1.651 1.00 71.25 115 THR A O 1
ATOM 912 N N . THR A 1 116 ? 10.933 -17.355 1.302 1.00 75.81 116 THR A N 1
ATOM 913 C CA . THR A 1 116 ? 10.280 -16.776 2.481 1.00 75.81 116 THR A CA 1
ATOM 914 C C . THR A 1 116 ? 8.764 -16.845 2.345 1.00 75.81 116 THR A C 1
ATOM 916 O O . THR A 1 116 ? 8.104 -17.329 3.259 1.00 75.81 116 THR A O 1
ATOM 919 N N . ILE A 1 117 ? 8.218 -16.492 1.179 1.00 61.44 117 ILE A N 1
ATOM 920 C CA . ILE A 1 117 ? 6.795 -16.638 0.851 1.00 61.44 117 ILE A CA 1
ATOM 921 C C . ILE A 1 117 ? 6.369 -18.100 0.965 1.00 61.44 117 ILE A C 1
ATOM 923 O O . ILE A 1 117 ? 5.361 -18.393 1.602 1.00 61.44 117 ILE A O 1
ATOM 927 N N . LYS A 1 118 ? 7.143 -19.038 0.407 1.00 66.25 118 LYS A N 1
ATOM 928 C CA . LYS A 1 118 ? 6.840 -20.471 0.511 1.00 66.25 118 LYS A CA 1
ATOM 929 C C . LYS A 1 118 ? 6.815 -20.941 1.965 1.00 66.25 118 LYS A C 1
ATOM 931 O O . LYS A 1 118 ? 5.890 -21.641 2.355 1.00 66.25 118 LYS A O 1
ATOM 936 N N . LYS A 1 119 ? 7.775 -20.502 2.779 1.00 69.19 119 LYS A N 1
ATOM 937 C CA . LYS A 1 119 ? 7.800 -20.797 4.215 1.00 69.19 119 LYS A CA 1
ATOM 938 C C . LYS A 1 119 ? 6.608 -20.179 4.948 1.00 69.19 119 LYS A C 1
ATOM 940 O O . LYS A 1 119 ? 6.003 -20.853 5.768 1.00 69.19 119 LYS A O 1
ATOM 945 N N . SER A 1 120 ? 6.226 -18.944 4.626 1.00 60.91 120 SER A N 1
ATOM 946 C CA . SER A 1 120 ? 5.018 -18.315 5.169 1.00 60.91 120 SER A CA 1
ATOM 947 C C . SER A 1 120 ? 3.742 -19.042 4.742 1.00 60.91 120 SER A C 1
ATOM 949 O O . SER A 1 120 ? 2.817 -19.140 5.541 1.00 60.91 120 SER A O 1
ATOM 951 N N . ILE A 1 121 ? 3.691 -19.595 3.526 1.00 58.03 121 ILE A N 1
ATOM 952 C CA . ILE A 1 121 ? 2.590 -20.449 3.058 1.00 58.03 121 ILE A CA 1
ATOM 953 C C . ILE A 1 121 ? 2.564 -21.772 3.830 1.00 58.03 121 ILE A C 1
ATOM 955 O O . ILE A 1 121 ? 1.489 -22.186 4.255 1.00 58.03 121 ILE A O 1
ATOM 959 N N . ASP A 1 122 ? 3.708 -22.414 4.060 1.00 68.56 122 ASP A N 1
ATOM 960 C CA . ASP A 1 122 ? 3.798 -23.649 4.851 1.00 68.56 122 ASP A CA 1
ATOM 961 C C . ASP A 1 122 ? 3.418 -23.398 6.325 1.00 68.56 122 ASP A C 1
ATOM 963 O O . ASP A 1 122 ? 2.655 -24.165 6.917 1.00 68.56 122 ASP A O 1
ATOM 967 N N . ASP A 1 123 ? 3.870 -22.285 6.908 1.00 69.56 123 ASP A N 1
ATOM 968 C CA . ASP A 1 123 ? 3.490 -21.846 8.256 1.00 69.56 123 ASP A CA 1
ATOM 969 C C . ASP A 1 123 ? 1.988 -21.526 8.327 1.00 69.56 123 ASP A C 1
ATOM 971 O O . ASP A 1 123 ? 1.320 -21.896 9.296 1.00 69.56 123 ASP A O 1
ATOM 975 N N . MET A 1 124 ? 1.429 -20.908 7.283 1.00 50.88 124 MET A N 1
ATOM 976 C CA . MET A 1 124 ? -0.005 -20.651 7.146 1.00 50.88 124 MET A CA 1
ATOM 977 C C . MET A 1 124 ? -0.798 -21.953 7.003 1.00 50.88 124 MET A C 1
ATOM 979 O O . MET A 1 124 ? -1.829 -22.089 7.650 1.00 50.88 124 MET A O 1
ATOM 983 N N . GLN A 1 125 ? -0.323 -22.942 6.244 1.00 58.50 125 GLN A N 1
ATOM 984 C CA . GLN A 1 125 ? -0.930 -24.278 6.183 1.00 58.50 125 GLN A CA 1
ATOM 985 C C . GLN A 1 125 ? -0.853 -24.992 7.537 1.00 58.50 125 GLN A C 1
ATOM 987 O O . GLN A 1 125 ? -1.820 -25.623 7.963 1.00 58.50 125 GLN A O 1
ATOM 992 N N . GLY A 1 126 ? 0.255 -24.838 8.265 1.00 65.38 126 GLY A N 1
ATOM 993 C CA . GLY A 1 126 ? 0.398 -25.319 9.638 1.00 65.38 126 GLY A CA 1
ATOM 994 C C . GLY A 1 126 ? -0.557 -24.621 10.612 1.00 65.38 126 GLY A C 1
ATOM 995 O O . GLY A 1 126 ? -1.117 -25.266 11.501 1.00 65.38 126 GLY A O 1
ATOM 996 N N . MET A 1 127 ? -0.790 -23.317 10.442 1.00 53.94 127 MET A N 1
ATOM 997 C CA . MET A 1 127 ? -1.807 -22.569 11.183 1.00 53.94 127 MET A CA 1
ATOM 998 C C . MET A 1 127 ? -3.217 -23.010 10.798 1.00 53.94 127 MET A C 1
ATOM 1000 O O . MET A 1 127 ? -4.015 -23.229 11.700 1.00 53.94 127 MET A O 1
ATOM 1004 N N . LEU A 1 128 ? -3.513 -23.223 9.516 1.00 47.84 128 LEU A N 1
ATOM 1005 C CA . LEU A 1 128 ? -4.795 -23.751 9.043 1.00 47.84 128 LEU A CA 1
ATOM 1006 C C . LEU A 1 128 ? -5.059 -25.144 9.616 1.00 47.84 128 LEU A C 1
ATOM 1008 O O . LEU A 1 128 ? -6.144 -25.379 10.128 1.00 47.84 128 LEU A O 1
ATOM 1012 N N . GLY A 1 129 ? -4.059 -26.026 9.667 1.00 56.72 129 GLY A N 1
ATOM 1013 C CA . GLY A 1 129 ? -4.180 -27.322 10.341 1.00 56.72 129 GLY A CA 1
ATOM 1014 C C . GLY A 1 129 ? -4.409 -27.199 11.854 1.00 56.72 129 GLY A C 1
ATOM 1015 O O . GLY A 1 129 ? -5.116 -28.010 12.449 1.00 56.72 129 GLY A O 1
ATOM 1016 N N . LYS A 1 130 ? -3.860 -26.171 12.513 1.00 60.31 130 LYS A N 1
ATOM 1017 C CA . LYS A 1 130 ? -4.166 -25.869 13.925 1.00 60.31 130 LYS A CA 1
ATOM 1018 C C . LYS A 1 130 ? -5.557 -25.262 14.103 1.00 60.31 130 LYS A C 1
ATOM 1020 O O . LYS A 1 130 ? -6.193 -25.552 15.110 1.00 60.31 130 LYS A O 1
ATOM 1025 N N . VAL A 1 131 ? -6.030 -24.461 13.149 1.00 53.91 131 VAL A N 1
ATOM 1026 C CA . VAL A 1 131 ? -7.408 -23.957 13.110 1.00 53.91 131 VAL A CA 1
ATOM 1027 C C . VAL A 1 131 ? -8.374 -25.115 12.906 1.00 53.91 131 VAL A C 1
ATOM 1029 O O . VAL A 1 131 ? -9.360 -25.165 13.620 1.00 53.91 131 VAL A O 1
ATOM 1032 N N . ASP A 1 132 ? -8.061 -26.082 12.046 1.00 48.75 132 ASP A N 1
ATOM 1033 C CA . ASP A 1 132 ? -8.890 -27.262 11.773 1.00 48.75 132 ASP A CA 1
ATOM 1034 C C . ASP A 1 132 ? -8.986 -28.190 13.000 1.00 48.75 132 ASP A C 1
ATOM 1036 O O . ASP A 1 132 ? -10.063 -28.634 13.407 1.00 48.75 132 ASP A O 1
ATOM 1040 N N . ASN A 1 133 ? -7.862 -28.382 13.700 1.00 55.16 133 ASN A N 1
ATOM 1041 C CA . ASN A 1 133 ? -7.834 -29.057 15.001 1.00 55.16 133 ASN A CA 1
ATOM 1042 C C . ASN A 1 133 ? -8.570 -28.257 16.092 1.00 55.16 133 ASN A C 1
ATOM 1044 O O . ASN A 1 133 ? -9.255 -28.840 16.936 1.00 55.16 133 ASN A O 1
ATOM 1048 N N . GLY A 1 134 ? -8.458 -26.926 16.074 1.00 49.97 134 GLY A N 1
ATOM 1049 C CA . GLY A 1 134 ? -9.213 -26.006 16.928 1.00 49.97 134 GLY A CA 1
ATOM 1050 C C . GLY A 1 134 ? -10.718 -26.077 16.667 1.00 49.97 134 GLY A C 1
ATOM 1051 O O . GLY A 1 134 ? -11.504 -26.122 17.604 1.00 49.97 134 GLY A O 1
ATOM 1052 N N . PHE A 1 135 ? -11.123 -26.188 15.404 1.00 50.06 135 PHE A N 1
ATOM 1053 C CA . PHE A 1 135 ? -12.506 -26.359 14.967 1.00 50.06 135 PHE A CA 1
ATOM 1054 C C . PHE A 1 13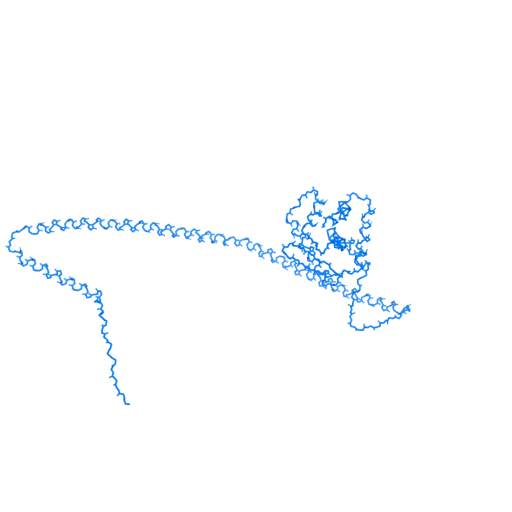5 ? -13.052 -27.716 15.397 1.00 50.06 135 PHE A C 1
ATOM 1056 O O . PHE A 1 135 ? -14.152 -27.796 15.925 1.00 50.06 135 PHE A O 1
ATOM 1063 N N . SER A 1 136 ? -12.254 -28.776 15.260 1.00 52.31 136 SER A N 1
ATOM 1064 C CA . SER A 1 136 ? -12.613 -30.127 15.703 1.00 52.31 136 SER A CA 1
ATOM 1065 C C . SER A 1 136 ? -12.803 -30.207 17.222 1.00 52.31 136 SER A C 1
ATOM 1067 O O . SER A 1 136 ? -13.718 -30.871 17.709 1.00 52.31 136 SER A O 1
ATOM 1069 N N . SER A 1 137 ? -11.966 -29.499 17.985 1.00 50.75 137 SER A N 1
ATOM 1070 C CA . SER A 1 137 ? -12.090 -29.414 19.445 1.00 50.75 137 SER A CA 1
ATOM 1071 C C . SER A 1 137 ? -13.233 -28.494 19.888 1.00 50.75 137 SER A C 1
ATOM 1073 O O . SER A 1 137 ? -13.932 -28.826 20.841 1.00 50.75 137 SER A O 1
ATOM 1075 N N . LEU A 1 138 ? -13.508 -27.407 19.162 1.00 51.28 138 LEU A N 1
ATOM 1076 C CA . LEU A 1 138 ? -14.709 -26.588 19.353 1.00 51.28 138 LEU A CA 1
ATOM 1077 C C . LEU A 1 138 ? -15.989 -27.367 19.042 1.00 51.28 138 LEU A C 1
ATOM 1079 O O . LEU A 1 138 ? -16.933 -27.288 19.816 1.00 51.28 138 LEU A O 1
ATOM 1083 N N . ASN A 1 139 ? -16.011 -28.157 17.969 1.00 51.56 139 ASN A N 1
ATOM 1084 C CA . ASN A 1 139 ? -17.173 -28.951 17.577 1.00 51.56 139 ASN A CA 1
ATOM 1085 C C . ASN A 1 139 ? -17.524 -29.986 18.653 1.00 51.56 139 ASN A C 1
ATOM 1087 O O . ASN A 1 139 ? -18.685 -30.137 19.012 1.00 51.56 139 ASN A O 1
ATOM 1091 N N . ARG A 1 140 ? -16.505 -30.615 19.249 1.00 51.78 140 ARG A N 1
ATOM 1092 C CA . ARG A 1 140 ? -16.676 -31.533 20.379 1.00 51.78 140 ARG A CA 1
ATOM 1093 C C . ARG A 1 140 ? -17.218 -30.831 21.631 1.00 51.78 140 ARG A C 1
ATOM 1095 O O . ARG A 1 140 ? -18.124 -31.347 22.272 1.00 51.78 140 ARG A O 1
ATOM 1102 N N . ASN A 1 141 ? -16.717 -29.634 21.941 1.00 54.28 141 ASN A N 1
ATOM 1103 C CA . ASN A 1 141 ? -17.202 -28.841 23.076 1.00 54.28 141 ASN A CA 1
ATOM 1104 C C . ASN A 1 141 ? -18.630 -28.306 22.847 1.00 54.28 141 ASN A C 1
ATOM 1106 O O . ASN A 1 141 ? -19.407 -28.210 23.788 1.00 54.28 141 ASN A O 1
ATOM 1110 N N . ILE A 1 142 ? -19.000 -27.969 21.607 1.00 50.06 142 ILE A N 1
ATOM 1111 C CA . ILE A 1 142 ? -20.358 -27.536 21.238 1.00 50.06 142 ILE A CA 1
ATOM 1112 C C . ILE A 1 142 ? -21.336 -28.713 21.301 1.00 50.06 142 ILE A C 1
ATOM 1114 O O . ILE A 1 142 ? -22.464 -28.533 21.743 1.00 50.06 142 ILE A O 1
ATOM 1118 N N . GLU A 1 143 ? -20.911 -29.918 20.928 1.00 50.44 143 GLU A N 1
ATOM 1119 C CA . GLU A 1 143 ? -21.709 -31.143 21.061 1.00 50.44 143 GLU A CA 1
ATOM 1120 C C . GLU A 1 143 ? -21.933 -31.520 22.541 1.00 50.44 143 GLU A C 1
ATOM 1122 O O . GLU A 1 143 ? -23.011 -31.984 22.915 1.00 50.44 143 GLU A O 1
ATOM 1127 N N . GLU A 1 144 ? -20.960 -31.236 23.414 1.00 50.78 144 GLU A N 1
ATOM 1128 C CA . GLU A 1 144 ? -21.111 -31.338 24.873 1.00 50.78 144 GLU A CA 1
ATOM 1129 C C . GLU A 1 144 ? -22.064 -30.265 25.442 1.00 50.78 144 GLU A C 1
ATOM 1131 O O . GLU A 1 144 ? -22.881 -30.580 26.305 1.00 50.78 144 GLU A O 1
ATOM 1136 N N . LEU A 1 145 ? -22.047 -29.034 24.914 1.00 44.53 145 LEU A N 1
ATOM 1137 C CA . LEU A 1 145 ? -22.960 -27.951 25.322 1.00 44.53 145 LEU A CA 1
ATOM 1138 C C . LEU A 1 145 ? -24.394 -28.121 24.778 1.00 44.53 145 LEU A C 1
ATOM 1140 O O . LEU A 1 145 ? -25.358 -27.771 25.457 1.00 44.53 145 LEU A O 1
ATOM 1144 N N . TYR A 1 146 ? -24.556 -28.695 23.582 1.00 42.75 146 TYR A N 1
ATOM 1145 C CA . TYR A 1 146 ? -25.855 -28.970 22.949 1.00 42.75 146 TYR A CA 1
ATOM 1146 C C . TYR A 1 146 ? -26.660 -30.038 23.705 1.00 42.75 146 TYR A C 1
ATOM 1148 O O . TYR A 1 146 ? -27.889 -30.036 23.673 1.00 42.75 146 TYR A O 1
ATOM 1156 N N . ASN A 1 147 ? -25.979 -30.928 24.430 1.00 52.59 147 ASN A N 1
ATOM 1157 C CA . ASN A 1 147 ? -26.625 -31.943 25.259 1.00 52.59 147 ASN A CA 1
ATOM 1158 C C . ASN A 1 147 ? -27.060 -31.431 26.651 1.00 52.59 147 ASN A C 1
ATOM 1160 O O . ASN A 1 147 ? -27.779 -32.154 27.338 1.00 52.59 147 ASN A O 1
ATOM 1164 N N . ASP A 1 148 ? -26.683 -30.207 27.056 1.0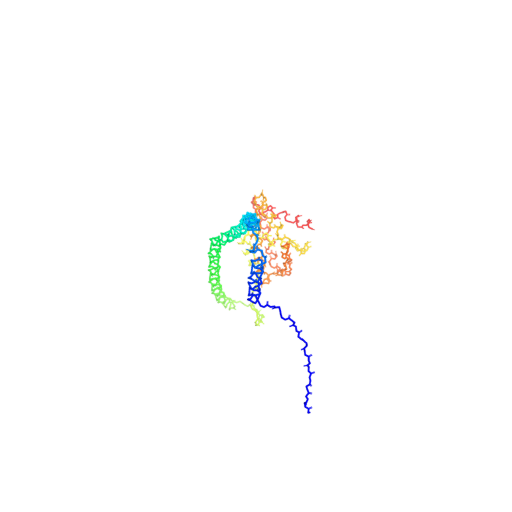0 44.59 148 ASP A N 1
ATOM 1165 C CA . ASP A 1 148 ? -26.955 -29.660 28.402 1.00 44.59 148 ASP A CA 1
ATOM 1166 C C . ASP A 1 148 ? -27.911 -28.443 28.424 1.00 44.59 148 ASP A C 1
ATOM 1168 O O . ASP A 1 148 ? -28.286 -27.960 29.491 1.00 44.59 148 ASP A O 1
ATOM 1172 N N . GLY A 1 149 ? -28.387 -27.935 27.279 1.00 35.56 149 GLY A N 1
ATOM 1173 C CA . GLY A 1 149 ? -29.192 -26.706 27.281 1.00 35.56 149 GLY A CA 1
ATOM 1174 C C . GLY A 1 149 ? -30.110 -26.511 26.080 1.00 35.56 149 GLY A C 1
ATOM 1175 O O . GLY A 1 149 ? -29.664 -26.276 24.965 1.00 35.56 149 GLY A O 1
ATOM 1176 N N . GLN A 1 150 ? -31.417 -26.532 26.345 1.00 46.03 150 GLN A N 1
ATOM 1177 C CA . GLN A 1 150 ? -32.511 -26.206 25.425 1.00 46.03 150 GLN A CA 1
ATOM 1178 C C . GLN A 1 150 ? -32.276 -24.894 24.650 1.00 46.03 150 GLN A C 1
ATOM 1180 O O . GLN A 1 150 ? -32.349 -23.814 25.231 1.00 46.03 150 GLN A O 1
ATOM 1185 N N . THR A 1 151 ? -32.072 -24.964 23.333 1.00 35.81 151 THR A N 1
ATOM 1186 C CA . THR A 1 151 ? -32.444 -23.897 22.384 1.00 35.81 151 THR A CA 1
ATOM 1187 C C . THR A 1 151 ? -32.682 -24.503 21.001 1.00 35.81 151 THR A C 1
ATOM 1189 O O . THR A 1 151 ? -31.826 -25.182 20.440 1.00 35.81 151 THR A O 1
ATOM 1192 N N . GLU A 1 152 ? -33.882 -24.289 20.465 1.00 34.66 152 GLU A N 1
ATOM 1193 C CA . GLU A 1 152 ? -34.282 -24.741 19.134 1.00 34.66 152 GLU A CA 1
ATOM 1194 C C . GLU A 1 152 ? -33.465 -24.013 18.055 1.00 34.66 152 GLU A C 1
ATOM 1196 O O . GLU A 1 152 ? -33.515 -22.789 17.936 1.00 34.66 152 GLU A O 1
ATOM 1201 N N . SER A 1 153 ? -32.712 -24.779 17.264 1.00 31.84 153 SER A N 1
ATOM 1202 C CA . SER A 1 153 ? -31.937 -24.294 16.121 1.00 31.84 153 SER A CA 1
ATOM 1203 C C . SER A 1 153 ? -32.667 -24.614 14.817 1.00 31.84 153 SER A C 1
ATOM 1205 O O . SER A 1 153 ? -32.984 -25.772 14.528 1.00 31.84 153 SER A O 1
ATOM 1207 N N . TYR A 1 154 ? -32.919 -23.579 14.011 1.00 28.09 154 TYR A N 1
ATOM 1208 C CA . TYR A 1 154 ? -33.301 -23.730 12.612 1.00 28.09 154 TYR A CA 1
ATOM 1209 C C . TYR A 1 154 ? -32.123 -24.331 11.840 1.00 28.09 154 TYR A C 1
ATOM 1211 O O . TYR A 1 154 ? -31.113 -23.673 11.597 1.00 28.09 154 TYR A O 1
ATOM 1219 N N . LYS A 1 155 ? -32.276 -25.589 11.421 1.00 36.94 155 LYS A N 1
ATOM 1220 C CA . LYS A 1 155 ? -31.400 -26.213 10.430 1.00 36.94 155 LYS A CA 1
ATOM 1221 C C . LYS A 1 155 ? -31.563 -25.506 9.085 1.00 36.94 155 LYS A C 1
ATOM 1223 O O . LYS A 1 155 ? -32.665 -25.471 8.543 1.00 36.94 155 LYS A O 1
ATOM 1228 N N . ASN A 1 156 ? -30.456 -25.059 8.504 1.00 34.06 156 ASN A N 1
ATOM 1229 C CA . ASN A 1 156 ? -30.314 -25.082 7.056 1.00 34.06 156 ASN A CA 1
ATOM 1230 C C . ASN A 1 156 ? -28.927 -25.626 6.699 1.00 34.06 156 ASN A C 1
ATOM 1232 O O . ASN A 1 156 ? -27.901 -25.094 7.119 1.00 34.06 156 ASN A O 1
ATOM 1236 N N . GLU A 1 157 ? -28.934 -26.749 5.992 1.00 39.94 157 GLU A N 1
ATOM 1237 C CA . GLU A 1 157 ? -27.767 -27.462 5.493 1.00 39.94 157 GLU A CA 1
ATOM 1238 C C . GLU A 1 157 ? -27.191 -26.689 4.292 1.00 39.94 157 GLU A C 1
ATOM 1240 O O . GLU A 1 157 ? -27.929 -26.305 3.388 1.00 39.94 157 GLU A O 1
ATOM 1245 N N . ASN A 1 158 ? -25.865 -26.509 4.275 1.00 43.28 158 ASN A N 1
ATOM 1246 C CA . ASN A 1 158 ? -25.036 -25.985 3.172 1.00 43.28 158 ASN A CA 1
ATOM 1247 C C . ASN A 1 158 ? -24.791 -24.469 3.089 1.00 43.28 158 ASN A C 1
ATOM 1249 O O . ASN A 1 158 ? -24.878 -23.887 2.013 1.00 43.28 158 ASN A O 1
ATOM 1253 N N . ASN A 1 159 ? -24.357 -23.855 4.191 1.00 37.56 159 ASN A N 1
ATOM 1254 C CA . ASN A 1 159 ? -23.321 -22.814 4.164 1.00 37.56 159 ASN A CA 1
ATOM 1255 C C . ASN A 1 159 ? -22.758 -22.642 5.581 1.00 37.56 159 ASN A C 1
ATOM 1257 O O . ASN A 1 159 ? -23.460 -22.170 6.472 1.00 37.56 159 ASN A O 1
ATOM 1261 N N . LEU A 1 160 ? -21.492 -23.016 5.799 1.00 38.97 160 LEU A N 1
ATOM 1262 C CA . LEU A 1 160 ? -20.724 -22.584 6.972 1.00 38.97 160 LEU A CA 1
ATOM 1263 C C . LEU A 1 160 ? -20.465 -21.082 6.810 1.00 38.97 160 LEU A C 1
ATOM 1265 O O . LEU A 1 160 ? -19.397 -20.654 6.385 1.00 38.97 160 LEU A O 1
ATOM 1269 N N . ALA A 1 161 ? -21.486 -20.274 7.086 1.00 41.41 161 ALA A N 1
ATOM 1270 C CA . ALA A 1 161 ? -21.307 -18.851 7.273 1.00 41.41 161 ALA A CA 1
ATOM 1271 C C . ALA A 1 161 ? -20.481 -18.694 8.550 1.00 41.41 161 ALA A C 1
ATOM 1273 O O . ALA A 1 161 ? -20.992 -18.868 9.656 1.00 41.41 161 ALA A O 1
ATOM 1274 N N . VAL A 1 162 ? -19.182 -18.433 8.402 1.00 46.75 162 VAL A N 1
ATOM 1275 C CA . VAL A 1 162 ? -18.363 -17.972 9.520 1.00 46.75 162 VAL A CA 1
ATOM 1276 C C . VAL A 1 162 ? -18.952 -16.629 9.936 1.00 46.75 162 VAL A C 1
ATOM 1278 O O . VAL A 1 162 ? -18.786 -15.623 9.252 1.00 46.75 162 VAL A O 1
ATOM 1281 N N . THR A 1 163 ? -19.728 -16.622 11.015 1.00 51.16 163 THR A N 1
ATOM 1282 C CA . THR A 1 163 ? -20.293 -15.393 11.564 1.00 51.16 163 THR A CA 1
ATOM 1283 C C . THR A 1 163 ? -19.221 -14.719 12.404 1.00 51.16 163 THR A C 1
ATOM 1285 O O . THR A 1 163 ? -18.867 -15.208 13.476 1.00 51.16 163 THR A O 1
ATOM 1288 N N . PHE A 1 164 ? -18.689 -13.608 11.905 1.00 66.12 164 PHE A N 1
ATOM 1289 C CA . PHE A 1 164 ? -17.749 -12.777 12.644 1.00 66.12 164 PHE A CA 1
ATOM 1290 C C . PHE A 1 164 ? -18.528 -11.809 13.537 1.00 66.12 164 PHE A C 1
ATOM 1292 O O . PHE A 1 164 ? -19.191 -10.882 13.061 1.00 66.12 164 PHE A O 1
ATOM 1299 N N . ASP A 1 165 ? -18.489 -12.065 14.841 1.00 74.44 165 ASP A N 1
ATOM 1300 C CA . ASP A 1 165 ? -19.148 -11.225 15.833 1.00 74.44 165 ASP A CA 1
ATOM 1301 C C . ASP A 1 165 ? -18.300 -9.993 16.202 1.00 74.44 165 ASP A C 1
ATOM 1303 O O . ASP A 1 165 ? -17.134 -9.851 15.823 1.00 74.44 165 ASP A O 1
ATOM 1307 N N . GLU A 1 166 ? -18.901 -9.065 16.946 1.00 77.50 166 GLU A N 1
ATOM 1308 C CA . GLU A 1 166 ? -18.221 -7.854 17.423 1.00 77.50 166 GLU A CA 1
ATOM 1309 C C . GLU A 1 166 ? -16.966 -8.190 18.256 1.00 77.50 166 GLU A C 1
ATOM 1311 O O . GLU A 1 166 ? -15.947 -7.499 18.179 1.00 77.50 166 GLU A O 1
ATOM 1316 N N . ASN A 1 167 ? -17.000 -9.284 19.028 1.00 75.44 167 ASN A N 1
ATOM 1317 C CA . ASN A 1 167 ? -15.893 -9.692 19.893 1.00 75.44 167 ASN A CA 1
ATOM 1318 C C . ASN A 1 167 ? -14.659 -10.110 19.093 1.00 75.44 167 ASN A C 1
ATOM 1320 O O . ASN A 1 167 ? -13.541 -9.737 19.465 1.00 75.44 167 ASN A O 1
ATOM 1324 N N . TYR A 1 168 ? -14.840 -10.837 17.990 1.00 80.62 168 TYR A N 1
ATOM 1325 C CA . TYR A 1 168 ? -13.760 -11.178 17.071 1.00 80.62 168 TYR A CA 1
ATOM 1326 C C . TYR A 1 168 ? -13.042 -9.915 16.587 1.00 80.62 168 TYR A C 1
ATOM 1328 O O . TYR A 1 168 ? -11.819 -9.799 16.732 1.00 80.62 168 TYR A O 1
ATOM 1336 N N . PHE A 1 169 ? -13.801 -8.936 16.084 1.00 85.19 169 PHE A N 1
ATOM 1337 C CA . PHE A 1 169 ? -13.230 -7.691 15.573 1.00 85.19 169 PHE A CA 1
ATOM 1338 C C . PHE A 1 169 ? -12.546 -6.883 16.667 1.00 85.19 169 PHE A C 1
ATOM 1340 O O . PHE A 1 169 ? -11.453 -6.370 16.444 1.00 85.19 169 PHE A O 1
ATOM 1347 N N . ARG A 1 170 ? -13.100 -6.836 17.881 1.00 82.12 170 ARG A N 1
ATOM 1348 C CA . ARG A 1 170 ? -12.434 -6.191 19.023 1.00 82.12 170 ARG A CA 1
ATOM 1349 C C . ARG A 1 170 ? -11.084 -6.817 19.340 1.00 82.12 170 ARG A C 1
ATOM 1351 O O . ARG A 1 170 ? -10.108 -6.100 19.550 1.00 82.12 170 ARG A O 1
ATOM 1358 N N . VAL A 1 171 ? -11.008 -8.146 19.395 1.00 78.56 171 VAL A N 1
ATOM 1359 C CA . VAL A 1 171 ? -9.741 -8.842 19.664 1.00 78.56 171 VAL A CA 1
ATOM 1360 C C . VAL A 1 171 ? -8.739 -8.583 18.541 1.00 78.56 171 VAL A C 1
ATOM 1362 O O . VAL A 1 171 ? -7.563 -8.346 18.825 1.00 78.56 171 VAL A O 1
ATOM 1365 N N . PHE A 1 172 ? -9.193 -8.593 17.287 1.00 83.94 172 PHE A N 1
ATOM 1366 C CA . PHE A 1 172 ? -8.367 -8.268 16.129 1.00 83.94 172 PHE A CA 1
ATOM 1367 C C . PHE A 1 172 ? -7.830 -6.828 16.191 1.00 83.94 172 PHE A C 1
ATOM 1369 O O . PHE A 1 172 ? -6.616 -6.631 16.144 1.00 83.94 172 PHE A O 1
ATOM 1376 N N . LEU A 1 173 ? -8.698 -5.830 16.375 1.00 87.88 173 LEU A N 1
ATOM 1377 C CA . LEU A 1 173 ? -8.334 -4.407 16.397 1.00 87.88 173 LEU A CA 1
ATOM 1378 C C . LEU A 1 173 ? -7.388 -4.062 17.555 1.00 87.88 173 LEU A C 1
ATOM 1380 O O . LEU A 1 173 ? -6.480 -3.258 17.382 1.00 87.88 173 LEU A O 1
ATOM 1384 N N . LYS A 1 174 ? -7.517 -4.731 18.706 1.00 83.62 174 LYS A N 1
ATOM 1385 C CA . LYS A 1 174 ? -6.579 -4.573 19.833 1.00 83.62 174 LYS A CA 1
ATOM 1386 C C . LYS A 1 174 ? -5.186 -5.131 19.561 1.00 83.62 174 LYS A C 1
ATOM 1388 O O . LYS A 1 174 ? -4.221 -4.725 20.206 1.00 83.62 174 LYS A O 1
ATOM 1393 N N . LYS A 1 175 ? -5.084 -6.121 18.672 1.00 81.75 175 LYS A N 1
ATOM 1394 C CA . LYS A 1 175 ? -3.831 -6.825 18.362 1.00 81.75 175 LYS A CA 1
ATOM 1395 C C . LYS A 1 175 ? -3.191 -6.372 17.054 1.00 81.75 175 LYS A C 1
ATOM 1397 O O . LYS A 1 175 ? -2.038 -6.720 16.808 1.00 81.75 175 LYS A O 1
ATOM 1402 N N . THR A 1 176 ? -3.922 -5.640 16.221 1.00 82.44 176 THR A N 1
ATOM 1403 C CA . THR A 1 176 ? -3.417 -5.138 14.946 1.00 82.44 176 THR A CA 1
ATOM 1404 C C . THR A 1 176 ? -2.464 -3.956 15.129 1.00 82.44 176 THR A C 1
ATOM 1406 O O . THR A 1 176 ? -2.294 -3.412 16.223 1.00 82.44 176 THR A O 1
ATOM 1409 N N . SER A 1 177 ? -1.797 -3.559 14.045 1.00 86.94 177 SER A N 1
ATOM 1410 C CA . SER A 1 177 ? -0.891 -2.413 14.065 1.00 86.94 177 SER A CA 1
ATOM 1411 C C . SER A 1 177 ? -1.659 -1.095 14.236 1.00 86.94 177 SER A C 1
ATOM 1413 O O . SER A 1 177 ? -2.800 -0.964 13.797 1.00 86.94 177 SER A O 1
ATOM 1415 N N . LYS A 1 178 ? -1.014 -0.071 14.816 1.00 90.56 178 LYS A N 1
ATOM 1416 C CA . LYS A 1 178 ? -1.609 1.275 14.949 1.00 90.56 178 LYS A CA 1
ATOM 1417 C C . LYS A 1 178 ? -2.045 1.864 13.603 1.00 90.56 178 LYS A C 1
ATOM 1419 O O . LYS A 1 178 ? -3.057 2.551 13.544 1.00 90.56 178 LYS A O 1
ATOM 1424 N N . LEU A 1 179 ? -1.272 1.592 12.551 1.00 91.69 179 LEU A N 1
ATOM 1425 C CA . LEU A 1 179 ? -1.561 2.037 11.190 1.00 91.69 179 LEU A CA 1
ATOM 1426 C C . LEU A 1 179 ? -2.797 1.325 10.632 1.00 91.69 179 LEU A C 1
ATOM 1428 O O . LEU A 1 179 ? -3.720 1.977 10.165 1.00 91.69 179 LEU A O 1
ATOM 1432 N N . THR A 1 180 ? -2.867 0.006 10.787 1.00 91.69 180 THR A N 1
ATOM 1433 C CA . THR A 1 180 ? -4.029 -0.780 10.363 1.00 91.69 180 THR A CA 1
ATOM 1434 C C . THR A 1 180 ? -5.301 -0.343 11.085 1.00 91.69 180 THR A C 1
ATOM 1436 O O . THR A 1 180 ? -6.339 -0.144 10.460 1.00 91.69 180 THR A O 1
ATOM 1439 N N . PHE A 1 181 ? -5.232 -0.139 12.406 1.00 93.94 181 PHE A N 1
ATOM 1440 C CA . PHE A 1 181 ? -6.359 0.406 13.163 1.00 93.94 181 PHE A CA 1
ATOM 1441 C C . PHE A 1 181 ? -6.781 1.783 12.629 1.00 93.94 181 PHE A C 1
ATOM 1443 O O . PHE A 1 181 ? -7.968 2.030 12.435 1.00 93.94 181 PHE A O 1
ATOM 1450 N N . TYR A 1 182 ? -5.813 2.663 12.362 1.00 94.31 182 TYR A N 1
ATOM 1451 C CA . TYR A 1 182 ? -6.069 3.987 11.802 1.00 94.31 182 TYR A CA 1
ATOM 1452 C C . TYR A 1 182 ? -6.776 3.923 10.438 1.00 94.31 182 TYR A C 1
ATOM 1454 O O . TYR A 1 182 ? -7.740 4.656 10.235 1.00 94.31 182 TYR A O 1
ATOM 1462 N N . VAL A 1 183 ? -6.366 3.021 9.542 1.00 95.25 183 VAL A N 1
ATOM 1463 C CA . VAL A 1 183 ? -7.019 2.820 8.236 1.00 95.25 183 VAL A CA 1
ATOM 1464 C C . VAL A 1 183 ? -8.462 2.340 8.403 1.00 95.25 183 VAL A C 1
ATOM 1466 O O . VAL A 1 183 ? -9.369 2.893 7.787 1.00 95.25 183 VAL A O 1
ATOM 1469 N N . PHE A 1 184 ? -8.715 1.370 9.286 1.00 94.75 184 PHE A N 1
ATOM 1470 C CA . PHE A 1 184 ? -10.088 0.938 9.573 1.00 94.75 184 PHE A CA 1
ATOM 1471 C C . PHE A 1 184 ? -10.943 2.061 10.163 1.00 94.75 184 PHE A C 1
ATOM 1473 O O . PHE A 1 184 ? -12.114 2.200 9.810 1.00 94.75 184 PHE A O 1
ATOM 1480 N N . LEU A 1 185 ? -10.362 2.890 11.029 1.00 94.44 185 LEU A N 1
ATOM 1481 C CA . LEU A 1 185 ? -11.044 4.051 11.587 1.00 94.44 185 LEU A CA 1
ATOM 1482 C C . LEU A 1 185 ? -11.372 5.099 10.517 1.00 94.44 185 LEU A C 1
ATOM 1484 O O . LEU A 1 185 ? -12.483 5.626 10.507 1.00 94.44 185 LEU A O 1
ATOM 1488 N N . LEU A 1 186 ? -10.438 5.374 9.606 1.00 93.94 186 LEU A N 1
ATOM 1489 C CA . LEU A 1 186 ? -10.642 6.258 8.459 1.00 93.94 186 LEU A CA 1
ATOM 1490 C C . LEU A 1 186 ? -11.799 5.765 7.583 1.00 93.94 186 LEU A C 1
ATOM 1492 O O . LEU A 1 186 ? -12.696 6.539 7.254 1.00 93.94 186 LEU A O 1
ATOM 1496 N N . ILE A 1 187 ? -11.832 4.468 7.273 1.00 92.94 187 ILE A N 1
ATOM 1497 C CA . ILE A 1 187 ? -12.930 3.838 6.526 1.00 92.94 187 ILE A CA 1
ATOM 1498 C C . ILE A 1 187 ? -14.254 3.975 7.282 1.00 92.94 187 ILE A C 1
ATOM 1500 O O . ILE A 1 187 ? -15.268 4.325 6.690 1.00 92.94 187 ILE A O 1
ATOM 1504 N N . ALA A 1 188 ? -14.272 3.734 8.595 1.00 92.06 188 ALA A N 1
ATOM 1505 C CA . ALA A 1 188 ? -15.493 3.853 9.387 1.00 92.06 188 ALA A CA 1
ATOM 1506 C C . ALA A 1 188 ? -16.030 5.295 9.436 1.00 92.06 188 ALA A C 1
ATOM 1508 O O . ALA A 1 188 ? -17.246 5.486 9.419 1.00 92.06 188 ALA A O 1
ATOM 1509 N N . LYS A 1 189 ? -15.141 6.295 9.484 1.00 89.50 189 LYS A N 1
ATOM 1510 C CA . LYS A 1 189 ? -15.493 7.717 9.637 1.00 89.50 189 LYS A CA 1
ATOM 1511 C C . LYS A 1 189 ? -15.776 8.454 8.334 1.00 89.50 189 LYS A C 1
ATOM 1513 O O . LYS A 1 189 ? -16.560 9.395 8.340 1.00 89.50 189 LYS A O 1
ATOM 1518 N N . SER A 1 190 ? -15.175 8.028 7.230 1.00 86.31 190 SER A N 1
ATOM 1519 C CA . SER A 1 190 ? -15.457 8.574 5.892 1.00 86.31 190 SER A CA 1
ATOM 1520 C C . SER A 1 190 ? -16.864 8.224 5.396 1.00 86.31 190 SER A C 1
ATOM 1522 O O . SER A 1 190 ? -17.388 8.902 4.512 1.00 86.31 190 SER A O 1
ATOM 1524 N N . ARG A 1 191 ? -17.522 7.224 6.005 1.00 78.06 191 ARG A N 1
ATOM 1525 C CA . ARG A 1 191 ? -18.900 6.825 5.689 1.00 78.06 191 ARG A CA 1
ATOM 1526 C C . ARG A 1 191 ? -19.857 8.016 5.713 1.00 78.06 191 ARG A C 1
ATOM 1528 O O . ARG A 1 191 ? -20.184 8.546 6.771 1.00 78.06 191 ARG A O 1
ATOM 1535 N N . GLY A 1 192 ? -20.385 8.359 4.541 1.00 68.69 192 GLY A N 1
ATOM 1536 C CA . GLY A 1 192 ? -21.376 9.426 4.385 1.00 68.69 192 GLY A CA 1
ATOM 1537 C C . GLY A 1 192 ? -20.797 10.842 4.369 1.00 68.69 192 GLY A C 1
ATOM 1538 O O . GLY A 1 192 ? -21.582 11.786 4.338 1.00 68.69 192 GLY A O 1
ATOM 1539 N N . VAL A 1 193 ? -19.466 10.986 4.377 1.00 69.69 193 VAL A N 1
ATOM 1540 C CA . VAL A 1 193 ? -18.764 12.268 4.195 1.00 69.69 193 VAL A CA 1
ATOM 1541 C C . VAL A 1 193 ? -18.078 12.313 2.831 1.00 69.69 193 VAL A C 1
ATOM 1543 O O . VAL A 1 193 ? -18.320 13.242 2.070 1.00 69.69 193 VAL A O 1
ATOM 1546 N N . SER A 1 194 ? -17.311 11.275 2.488 1.00 68.50 194 SER A N 1
ATOM 1547 C CA . SER A 1 194 ? -16.694 11.112 1.168 1.00 68.50 194 SER A CA 1
ATOM 1548 C C . SER A 1 194 ? -16.958 9.705 0.635 1.00 68.50 194 SER A C 1
ATOM 1550 O O . SER A 1 194 ? -16.949 8.734 1.393 1.00 68.50 194 SER A O 1
ATOM 1552 N N . GLU A 1 195 ? -17.215 9.589 -0.669 1.00 74.50 195 GLU A N 1
ATOM 1553 C CA . GLU A 1 195 ? -17.321 8.287 -1.341 1.00 74.50 195 GLU A CA 1
ATOM 1554 C C . GLU A 1 195 ? -15.950 7.675 -1.655 1.00 74.50 195 GLU A C 1
ATOM 1556 O O . GLU A 1 195 ? -15.858 6.461 -1.831 1.00 74.50 195 GLU A O 1
ATOM 1561 N N . GLU A 1 196 ? -14.901 8.498 -1.701 1.00 87.69 196 GLU A N 1
ATOM 1562 C CA . GLU A 1 196 ? -13.548 8.102 -2.085 1.00 87.69 196 GLU A CA 1
ATOM 1563 C C . GLU A 1 196 ? -12.534 8.540 -1.025 1.00 87.69 196 GLU A C 1
ATOM 1565 O O . GLU A 1 196 ? -12.618 9.631 -0.457 1.00 87.69 196 GLU A O 1
ATOM 1570 N N . ILE A 1 197 ? -11.568 7.672 -0.745 1.00 91.25 197 ILE A N 1
ATOM 1571 C CA . ILE A 1 197 ? -10.516 7.885 0.246 1.00 91.25 197 ILE A CA 1
ATOM 1572 C C . ILE A 1 197 ? -9.174 7.837 -0.480 1.00 91.25 197 ILE A C 1
ATOM 1574 O O . ILE A 1 197 ? -8.769 6.779 -0.960 1.00 91.25 197 ILE A O 1
ATOM 1578 N N . ASP A 1 198 ? -8.470 8.966 -0.524 1.00 92.12 198 ASP A N 1
ATOM 1579 C CA . ASP A 1 198 ? -7.086 9.055 -1.003 1.00 92.12 198 ASP A CA 1
ATOM 1580 C C . ASP A 1 198 ? -6.136 8.445 0.035 1.00 92.12 198 ASP A C 1
ATOM 1582 O O . ASP A 1 198 ? -5.785 9.056 1.053 1.00 92.12 198 ASP A O 1
ATOM 1586 N N . MET A 1 199 ? -5.746 7.193 -0.196 1.00 92.75 199 MET A N 1
ATOM 1587 C CA . MET A 1 199 ? -4.940 6.454 0.767 1.00 92.75 199 MET A CA 1
ATOM 1588 C C . MET A 1 199 ? -3.524 7.009 0.881 1.00 92.75 199 MET A C 1
ATOM 1590 O O . MET A 1 199 ? -2.971 7.004 1.979 1.00 92.75 199 MET A O 1
ATOM 1594 N N . GLU A 1 200 ? -2.931 7.519 -0.196 1.00 91.56 200 GLU A N 1
ATOM 1595 C CA . GLU A 1 200 ? -1.579 8.079 -0.150 1.00 91.56 200 GLU A CA 1
ATOM 1596 C C . GLU A 1 200 ? -1.529 9.313 0.757 1.00 91.56 200 GLU A C 1
ATOM 1598 O O . GLU A 1 200 ? -0.687 9.405 1.664 1.00 91.56 200 GLU A O 1
ATOM 1603 N N . ARG A 1 201 ? -2.502 10.215 0.602 1.00 91.81 201 ARG A N 1
ATOM 1604 C CA . ARG A 1 201 ? -2.657 11.397 1.455 1.00 91.81 201 ARG A CA 1
ATOM 1605 C C . ARG A 1 201 ? -2.865 11.025 2.919 1.00 91.81 201 ARG A C 1
ATOM 1607 O O . ARG A 1 201 ? -2.197 11.577 3.797 1.00 91.81 201 ARG A O 1
ATOM 1614 N N . TRP A 1 202 ? -3.779 10.102 3.211 1.00 92.94 202 TRP A N 1
ATOM 1615 C CA . TRP A 1 202 ? -4.102 9.744 4.596 1.00 92.94 202 TRP A CA 1
ATOM 1616 C C . TRP A 1 202 ? -2.984 8.953 5.288 1.00 92.94 202 TRP A C 1
ATOM 1618 O O . TRP A 1 202 ? -2.743 9.136 6.486 1.00 92.94 202 TRP A O 1
ATOM 1628 N N . LEU A 1 203 ? -2.238 8.131 4.550 1.00 93.25 203 LEU A N 1
ATOM 1629 C CA . LEU A 1 203 ? -1.036 7.476 5.070 1.00 93.25 203 LEU A CA 1
ATOM 1630 C C . LEU A 1 203 ? 0.085 8.487 5.332 1.00 93.25 203 LEU A C 1
ATOM 1632 O O . LEU A 1 203 ? 0.761 8.388 6.359 1.00 93.25 203 LEU A O 1
ATOM 1636 N N . THR A 1 204 ? 0.244 9.486 4.463 1.00 91.69 204 THR A N 1
ATOM 1637 C CA . THR A 1 204 ? 1.179 10.598 4.684 1.00 91.69 204 THR A CA 1
ATOM 1638 C C . THR A 1 204 ? 0.830 11.347 5.965 1.00 91.69 204 THR A C 1
ATOM 1640 O O . THR A 1 204 ? 1.680 11.477 6.846 1.00 91.69 204 THR A O 1
ATOM 1643 N N . TYR A 1 205 ? -0.441 11.717 6.141 1.00 91.25 205 TYR A N 1
ATOM 1644 C CA . TYR A 1 205 ? -0.932 12.370 7.357 1.00 91.25 205 TYR A CA 1
ATOM 1645 C C . TYR A 1 205 ? -0.646 11.552 8.626 1.00 91.25 205 TYR A C 1
ATOM 1647 O O . TYR A 1 205 ? -0.176 12.085 9.638 1.00 91.25 205 TYR A O 1
ATOM 1655 N N . PHE A 1 206 ? -0.894 10.239 8.585 1.00 92.50 206 PHE A N 1
ATOM 1656 C CA . PHE A 1 206 ? -0.581 9.352 9.702 1.00 92.50 206 PHE A CA 1
ATOM 1657 C C . PHE A 1 206 ? 0.910 9.393 10.050 1.00 92.50 206 PHE A C 1
ATOM 1659 O O . PHE A 1 206 ? 1.274 9.586 11.215 1.00 92.50 206 PHE A O 1
ATOM 1666 N N . TRP A 1 207 ? 1.781 9.218 9.056 1.00 90.12 207 TRP A N 1
ATOM 1667 C CA . TRP A 1 207 ? 3.219 9.142 9.289 1.00 90.12 207 TRP A CA 1
ATOM 1668 C C . TRP A 1 207 ? 3.828 10.477 9.701 1.00 90.12 207 TRP A C 1
ATOM 1670 O O . TRP A 1 207 ? 4.683 10.473 10.586 1.00 90.12 207 TRP A O 1
ATOM 1680 N N . GLU A 1 208 ? 3.345 11.604 9.182 1.00 89.44 208 GLU A N 1
ATOM 1681 C CA . GLU A 1 208 ? 3.714 12.935 9.677 1.00 89.44 208 GLU A CA 1
ATOM 1682 C C . GLU A 1 208 ? 3.365 13.094 11.160 1.00 89.44 208 GLU A C 1
ATOM 1684 O O . GLU A 1 208 ? 4.184 13.566 11.953 1.00 89.44 208 GLU A O 1
ATOM 1689 N N . GLY A 1 209 ? 2.187 12.625 11.579 1.00 86.94 209 GLY A N 1
ATOM 1690 C CA . GLY A 1 209 ? 1.775 12.653 12.983 1.00 86.94 209 GLY A CA 1
ATOM 1691 C C . GLY A 1 209 ? 2.612 11.747 13.898 1.00 86.94 209 GLY A C 1
ATOM 1692 O O . GLY A 1 209 ? 2.801 12.055 15.080 1.00 86.94 209 GLY A O 1
ATOM 1693 N N . ILE A 1 210 ? 3.126 10.629 13.378 1.00 87.81 210 ILE A N 1
ATOM 1694 C CA . ILE A 1 210 ? 3.963 9.685 14.133 1.00 87.81 210 ILE A CA 1
ATOM 1695 C C . ILE A 1 210 ? 5.433 10.130 14.174 1.00 87.81 210 ILE A C 1
ATOM 1697 O O . ILE A 1 210 ? 6.044 10.126 15.250 1.00 87.81 210 ILE A O 1
ATOM 1701 N N . LEU A 1 211 ? 6.007 10.512 13.035 1.00 83.12 211 LEU A N 1
ATOM 1702 C CA . LEU A 1 211 ? 7.418 10.887 12.884 1.00 83.12 211 LEU A CA 1
ATOM 1703 C C . LEU A 1 211 ? 7.689 12.350 13.252 1.00 83.12 211 LEU A C 1
ATOM 1705 O O . LEU A 1 211 ? 8.843 12.698 13.496 1.00 83.12 211 LEU A O 1
ATOM 1709 N N . GLU A 1 212 ? 6.644 13.180 13.331 1.00 77.25 212 GLU A N 1
ATOM 1710 C CA . GLU A 1 212 ? 6.722 14.636 13.536 1.00 77.25 212 GLU A CA 1
ATOM 1711 C C . GLU A 1 212 ? 7.576 15.346 12.464 1.00 77.25 212 GLU A C 1
ATOM 1713 O O . GLU A 1 212 ? 8.100 16.428 12.704 1.00 77.25 212 GLU A O 1
ATOM 1718 N N . ASN A 1 213 ? 7.714 14.723 11.287 1.00 80.19 213 ASN A N 1
ATOM 1719 C CA . ASN A 1 213 ? 8.431 15.195 10.101 1.00 80.19 213 ASN A CA 1
ATOM 1720 C C . ASN A 1 213 ? 7.815 14.558 8.846 1.00 80.19 213 ASN A C 1
ATOM 1722 O O . ASN A 1 213 ? 7.130 13.539 8.955 1.00 80.19 213 ASN A O 1
ATOM 1726 N N . THR A 1 214 ? 8.113 15.112 7.668 1.00 82.81 214 THR A N 1
ATOM 1727 C CA . THR A 1 214 ? 7.690 14.535 6.385 1.00 82.81 214 THR A CA 1
ATOM 1728 C C . THR A 1 214 ? 8.287 13.131 6.206 1.00 82.81 214 THR A C 1
ATOM 1730 O O . THR A 1 214 ? 9.510 12.975 6.314 1.00 82.81 214 THR A O 1
ATOM 1733 N N . PRO A 1 215 ? 7.456 12.097 5.986 1.00 82.69 215 PRO A N 1
ATOM 1734 C CA . PRO A 1 215 ? 7.926 10.738 5.755 1.00 82.69 215 PRO A CA 1
ATOM 1735 C C . PRO A 1 215 ? 8.663 10.626 4.418 1.00 82.69 215 PRO A C 1
ATOM 1737 O O . PRO A 1 215 ? 8.387 11.363 3.481 1.00 82.69 215 PRO A O 1
ATOM 1740 N N . HIS A 1 216 ? 9.599 9.681 4.334 1.00 85.25 216 HIS A N 1
ATOM 1741 C CA . HIS A 1 216 ? 10.230 9.324 3.065 1.00 85.25 216 HIS A CA 1
ATOM 1742 C C . HIS A 1 216 ? 9.226 8.581 2.174 1.00 85.25 216 HIS A C 1
ATOM 1744 O O . HIS A 1 216 ? 8.475 7.748 2.691 1.00 85.25 216 HIS A O 1
ATOM 1750 N N . ASP A 1 217 ? 9.263 8.810 0.861 1.00 85.44 217 ASP A N 1
ATOM 1751 C CA . ASP A 1 217 ? 8.327 8.219 -0.110 1.00 85.44 217 ASP A CA 1
ATOM 1752 C C . ASP A 1 217 ? 8.258 6.688 0.003 1.00 85.44 217 ASP A C 1
ATOM 1754 O O . ASP A 1 217 ? 7.177 6.101 -0.007 1.00 85.44 217 ASP A O 1
ATOM 1758 N N . ASP A 1 218 ? 9.399 6.033 0.243 1.00 84.12 218 ASP A N 1
ATOM 1759 C CA . ASP A 1 218 ? 9.454 4.585 0.473 1.00 84.12 218 ASP A CA 1
ATOM 1760 C C . ASP A 1 218 ? 8.554 4.133 1.633 1.00 84.12 218 ASP A C 1
ATOM 1762 O O . ASP A 1 218 ? 7.893 3.101 1.534 1.00 84.12 218 ASP A O 1
ATOM 1766 N N . ILE A 1 219 ? 8.488 4.888 2.736 1.00 82.75 219 ILE A N 1
ATOM 1767 C CA . ILE A 1 219 ? 7.640 4.539 3.889 1.00 82.75 219 ILE A CA 1
ATOM 1768 C C . ILE A 1 219 ? 6.167 4.574 3.480 1.00 82.75 219 ILE A C 1
ATOM 1770 O O . ILE A 1 219 ? 5.400 3.691 3.881 1.00 82.75 219 ILE A O 1
ATOM 1774 N N . ILE A 1 220 ? 5.781 5.561 2.669 1.00 88.06 220 ILE A N 1
ATOM 1775 C CA . ILE A 1 220 ? 4.417 5.704 2.159 1.00 88.06 220 ILE A CA 1
ATOM 1776 C C . ILE A 1 220 ? 4.094 4.569 1.197 1.00 88.06 220 ILE A C 1
ATOM 1778 O O . ILE A 1 220 ? 3.106 3.871 1.415 1.00 88.06 220 ILE A O 1
ATOM 1782 N N . HIS A 1 221 ? 4.962 4.289 0.227 1.00 85.38 221 HIS A N 1
ATOM 1783 C CA . HIS A 1 221 ? 4.751 3.227 -0.754 1.00 85.38 221 HIS A CA 1
ATOM 1784 C C . HIS A 1 221 ? 4.623 1.833 -0.113 1.00 85.38 221 HIS A C 1
ATOM 1786 O O . HIS A 1 221 ? 3.703 1.070 -0.430 1.00 85.38 221 HIS A O 1
ATOM 1792 N N . HIS A 1 222 ? 5.496 1.501 0.845 1.00 82.69 222 HIS A N 1
ATOM 1793 C CA . HIS A 1 222 ? 5.415 0.230 1.574 1.00 82.69 222 HIS A CA 1
ATOM 1794 C C . HIS A 1 222 ? 4.151 0.146 2.439 1.00 82.69 222 HIS A C 1
ATOM 1796 O O . HIS A 1 222 ? 3.520 -0.911 2.519 1.00 82.69 222 HIS A O 1
ATOM 1802 N N . SER A 1 223 ? 3.763 1.253 3.079 1.00 86.19 223 SER A N 1
ATOM 1803 C CA . SER A 1 223 ? 2.530 1.322 3.871 1.00 86.19 223 SER A CA 1
ATOM 1804 C C . SER A 1 223 ? 1.295 1.146 2.995 1.00 86.19 223 SER A C 1
ATOM 1806 O O . SER A 1 223 ? 0.420 0.355 3.334 1.00 86.19 223 SER A O 1
ATOM 1808 N N . LEU A 1 224 ? 1.261 1.822 1.847 1.00 88.56 224 LEU A N 1
ATOM 1809 C CA . LEU A 1 224 ? 0.179 1.748 0.876 1.00 88.56 224 LEU A CA 1
ATOM 1810 C C . LEU A 1 224 ? 0.007 0.318 0.373 1.00 88.56 224 LEU A C 1
ATOM 1812 O O . LEU A 1 224 ? -1.077 -0.245 0.481 1.00 88.56 224 LEU A O 1
ATOM 1816 N N . THR A 1 225 ? 1.094 -0.307 -0.077 1.00 82.00 225 THR A N 1
ATOM 1817 C CA . THR A 1 225 ? 1.074 -1.685 -0.585 1.00 82.00 225 THR A CA 1
ATOM 1818 C C . THR A 1 225 ? 0.558 -2.669 0.468 1.00 82.00 225 THR A C 1
ATOM 1820 O O . THR A 1 225 ? -0.281 -3.523 0.173 1.00 82.00 225 THR A O 1
ATOM 1823 N N . ARG A 1 226 ? 1.014 -2.530 1.721 1.00 87.25 226 ARG A N 1
ATOM 1824 C CA . ARG A 1 226 ? 0.589 -3.392 2.830 1.00 87.25 226 ARG A CA 1
ATOM 1825 C C . ARG A 1 226 ? -0.892 -3.225 3.158 1.00 87.25 226 ARG A C 1
ATOM 1827 O O . ARG A 1 226 ? -1.601 -4.224 3.271 1.00 87.25 226 ARG A O 1
ATOM 1834 N N . GLU A 1 227 ? -1.348 -1.988 3.340 1.00 90.06 227 GLU A N 1
ATOM 1835 C CA . GLU A 1 227 ? -2.733 -1.718 3.732 1.00 90.06 227 GLU A CA 1
ATOM 1836 C C . GLU A 1 227 ? -3.701 -2.064 2.595 1.00 90.06 227 GLU A C 1
ATOM 1838 O O . GLU A 1 227 ? -4.731 -2.676 2.857 1.00 90.06 227 GLU A O 1
ATOM 1843 N N . MET A 1 228 ? -3.342 -1.823 1.329 1.00 82.75 228 MET A N 1
ATOM 1844 C CA . MET A 1 228 ? -4.140 -2.274 0.180 1.00 82.75 228 MET A CA 1
ATOM 1845 C C . MET A 1 228 ? -4.306 -3.793 0.154 1.00 82.75 228 MET A C 1
ATOM 1847 O O . MET A 1 228 ? -5.426 -4.285 0.028 1.00 82.75 228 MET A O 1
ATOM 1851 N N . GLY A 1 229 ? -3.216 -4.547 0.332 1.00 77.44 229 GLY A N 1
ATOM 1852 C CA . GLY A 1 229 ? -3.284 -6.009 0.397 1.00 77.44 229 GLY A CA 1
ATOM 1853 C C . GLY A 1 229 ? -4.171 -6.501 1.545 1.00 77.44 229 GLY A C 1
ATOM 1854 O O . GLY A 1 229 ? -4.951 -7.441 1.380 1.00 77.44 229 GLY A O 1
ATOM 1855 N N . GLN A 1 230 ? -4.109 -5.830 2.697 1.00 82.19 230 GLN A N 1
ATOM 1856 C CA . GLN A 1 230 ? -4.968 -6.141 3.833 1.00 82.19 230 GLN A CA 1
ATOM 1857 C C . GLN A 1 230 ? -6.443 -5.829 3.551 1.00 82.19 230 GLN A C 1
ATOM 1859 O O . GLN A 1 230 ? -7.301 -6.667 3.829 1.00 82.19 230 GLN A O 1
ATOM 1864 N N . LEU A 1 231 ? -6.755 -4.668 2.976 1.00 85.56 231 LEU A N 1
ATOM 1865 C CA . LEU A 1 231 ? -8.126 -4.294 2.631 1.00 85.56 231 LEU A CA 1
ATOM 1866 C C . LEU A 1 231 ? -8.729 -5.247 1.593 1.00 85.56 231 LEU A C 1
ATOM 1868 O O . LEU A 1 231 ? -9.873 -5.669 1.753 1.00 85.56 231 LEU A O 1
ATOM 1872 N N . MET A 1 232 ? -7.950 -5.664 0.590 1.00 76.69 232 MET A N 1
ATOM 1873 C CA . MET A 1 232 ? -8.374 -6.682 -0.379 1.00 76.69 232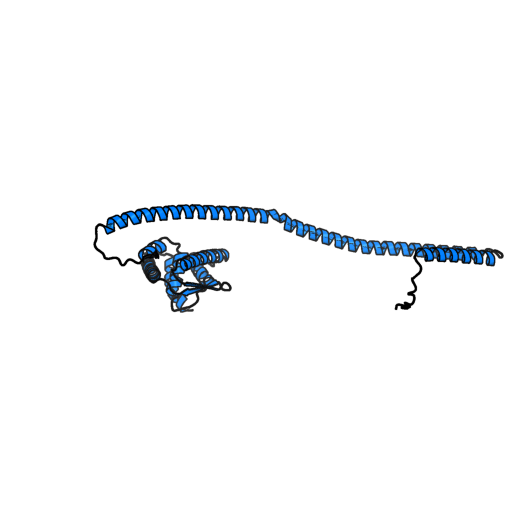 MET A CA 1
ATOM 1874 C C . MET A 1 232 ? -8.716 -8.010 0.306 1.00 76.69 232 MET A C 1
ATOM 1876 O O . MET A 1 232 ? -9.759 -8.594 0.019 1.00 76.69 232 MET A O 1
ATOM 1880 N N . ALA A 1 233 ? -7.880 -8.476 1.240 1.00 74.69 233 ALA A N 1
ATOM 1881 C CA . ALA A 1 233 ? -8.142 -9.713 1.978 1.00 74.69 233 ALA A CA 1
ATOM 1882 C C . ALA A 1 233 ? -9.428 -9.618 2.816 1.00 74.69 233 ALA A C 1
ATOM 1884 O O . ALA A 1 233 ? -10.223 -10.555 2.840 1.00 74.69 233 ALA A O 1
ATOM 1885 N N . PHE A 1 234 ? -9.658 -8.473 3.467 1.00 80.12 234 PHE A N 1
ATOM 1886 C CA . PHE A 1 234 ? -10.865 -8.219 4.259 1.00 80.12 234 PHE A CA 1
ATOM 1887 C C . PHE A 1 234 ? -12.123 -8.136 3.380 1.00 80.12 234 PHE A C 1
ATOM 1889 O O . PHE A 1 234 ? -13.184 -8.625 3.773 1.00 80.12 234 PHE A O 1
ATOM 1896 N N . SER A 1 235 ? -12.001 -7.587 2.172 1.00 79.06 235 SER A N 1
ATOM 1897 C CA . SER A 1 235 ? -13.100 -7.567 1.211 1.00 79.06 235 SER A CA 1
ATOM 1898 C C . SER A 1 235 ? -13.435 -8.967 0.685 1.00 79.06 235 SER A C 1
ATOM 1900 O O . SER A 1 235 ? -14.601 -9.353 0.663 1.00 79.06 235 SER A O 1
ATOM 1902 N N . GLN A 1 236 ? -12.428 -9.792 0.376 1.00 68.75 236 GLN A N 1
ATOM 1903 C CA . GLN A 1 236 ? -12.630 -11.169 -0.103 1.00 68.75 236 GLN A CA 1
ATOM 1904 C C . GLN A 1 236 ? -13.348 -12.078 0.901 1.00 68.75 236 GLN A C 1
ATOM 1906 O O . GLN A 1 236 ? -14.080 -12.979 0.493 1.00 68.75 236 GLN A O 1
ATOM 1911 N N . VAL A 1 237 ? -13.158 -11.854 2.205 1.00 72.81 237 VAL A N 1
ATOM 1912 C CA . VAL A 1 237 ? -13.877 -12.597 3.257 1.00 72.81 237 VAL A CA 1
ATOM 1913 C C . VAL A 1 237 ? -15.261 -12.013 3.571 1.00 72.81 237 VAL A C 1
ATOM 1915 O O . VAL A 1 237 ? -15.960 -12.537 4.435 1.00 72.81 237 VAL A O 1
ATOM 1918 N N . GLY A 1 238 ? -15.675 -10.958 2.863 1.00 69.88 238 GLY A N 1
ATOM 1919 C CA . GLY A 1 238 ? -17.020 -10.390 2.943 1.00 69.88 238 GLY A CA 1
ATOM 1920 C C . GLY A 1 238 ? -17.229 -9.391 4.080 1.00 69.88 238 GLY A C 1
ATOM 1921 O O . GLY A 1 238 ? -18.361 -9.214 4.525 1.00 69.88 238 GLY A O 1
ATOM 1922 N N . PHE A 1 239 ? -16.173 -8.741 4.582 1.00 82.31 239 PHE A N 1
ATOM 1923 C CA . PHE A 1 239 ? -16.336 -7.697 5.603 1.00 82.31 239 PHE A CA 1
ATOM 1924 C C . PHE A 1 239 ? -16.833 -6.365 5.047 1.00 82.31 239 PHE A C 1
ATOM 1926 O O . PHE A 1 239 ? -17.430 -5.586 5.793 1.00 82.31 239 PHE A O 1
ATOM 1933 N N . PHE A 1 240 ? -16.555 -6.095 3.775 1.00 87.50 240 PHE A N 1
ATOM 1934 C CA . PHE A 1 240 ? -16.997 -4.926 3.021 1.00 87.50 240 PHE A CA 1
ATOM 1935 C C . PHE A 1 240 ? -16.694 -5.126 1.535 1.00 87.50 240 PHE A C 1
ATOM 1937 O O . PHE A 1 240 ? -15.852 -5.945 1.164 1.00 87.50 240 PHE A O 1
ATOM 1944 N N . ASP A 1 241 ? -17.319 -4.319 0.694 1.00 83.81 241 ASP A N 1
ATOM 1945 C CA . ASP A 1 241 ? -16.978 -4.218 -0.719 1.00 83.81 241 ASP A CA 1
ATOM 1946 C C . ASP A 1 241 ? -15.922 -3.130 -0.911 1.00 83.81 241 ASP A C 1
ATOM 1948 O O . ASP A 1 241 ? -16.014 -2.055 -0.311 1.00 83.81 241 ASP A O 1
ATOM 1952 N N . LEU A 1 242 ? -14.911 -3.423 -1.728 1.00 87.50 242 LEU A N 1
ATOM 1953 C CA . LEU A 1 242 ? -13.776 -2.545 -1.989 1.00 87.50 242 LEU A CA 1
ATOM 1954 C C . LEU A 1 242 ? -13.615 -2.312 -3.492 1.00 87.50 242 LEU A C 1
ATOM 1956 O O . LEU A 1 242 ? -13.417 -3.254 -4.259 1.00 87.50 242 LEU A O 1
ATOM 1960 N N . GLU A 1 243 ? -13.624 -1.047 -3.886 1.00 86.69 243 GLU A N 1
ATOM 1961 C CA . GLU A 1 243 ? -13.254 -0.576 -5.218 1.00 86.69 243 GLU A CA 1
ATOM 1962 C C . GLU A 1 243 ? -11.947 0.219 -5.110 1.00 86.69 243 GLU A C 1
ATOM 1964 O O . GLU A 1 243 ? -11.760 0.988 -4.166 1.00 86.69 243 GLU A O 1
ATOM 1969 N N . ILE A 1 244 ? -11.026 0.005 -6.051 1.00 83.75 244 ILE A N 1
ATOM 1970 C CA . ILE A 1 244 ? -9.692 0.618 -6.044 1.00 83.75 244 ILE A CA 1
ATOM 1971 C C . ILE A 1 244 ? -9.451 1.286 -7.390 1.00 83.75 244 ILE A C 1
ATOM 1973 O O . ILE A 1 244 ? -9.561 0.637 -8.434 1.00 83.75 244 ILE A O 1
ATOM 1977 N N . THR A 1 245 ? -9.036 2.547 -7.351 1.00 85.25 245 THR A N 1
ATOM 1978 C CA . THR A 1 245 ? -8.556 3.285 -8.519 1.00 85.25 245 THR A CA 1
ATOM 1979 C C . THR A 1 245 ? -7.037 3.371 -8.449 1.00 85.25 245 THR A C 1
ATOM 1981 O O . THR A 1 245 ? -6.467 4.047 -7.596 1.00 85.25 245 THR A O 1
ATOM 1984 N N . TYR A 1 246 ? -6.361 2.651 -9.346 1.00 71.88 246 TYR A N 1
ATOM 1985 C CA . TYR A 1 246 ? -4.903 2.501 -9.307 1.00 71.88 246 TYR A CA 1
ATOM 1986 C C . TYR A 1 246 ? -4.121 3.765 -9.688 1.00 71.88 246 TYR A C 1
ATOM 1988 O O . TYR A 1 246 ? -2.958 3.862 -9.314 1.00 71.88 246 TYR A O 1
ATOM 1996 N N . GLU A 1 247 ? -4.723 4.699 -10.430 1.00 74.12 247 GLU A N 1
ATOM 1997 C CA . GLU A 1 247 ? -4.035 5.917 -10.892 1.00 74.12 247 GLU A CA 1
ATOM 1998 C C . GLU A 1 247 ? -3.724 6.882 -9.740 1.00 74.12 247 GLU A C 1
ATOM 2000 O O . GLU A 1 247 ? -2.622 7.421 -9.698 1.00 74.12 247 GLU A O 1
ATOM 2005 N N . ASP A 1 248 ? -4.637 7.001 -8.771 1.00 76.69 248 ASP A N 1
ATOM 2006 C CA . ASP A 1 248 ? -4.552 7.984 -7.679 1.00 76.69 248 ASP A CA 1
ATOM 2007 C C . ASP A 1 248 ? -4.520 7.334 -6.283 1.00 76.69 248 ASP A C 1
ATOM 2009 O O . ASP A 1 248 ? -4.706 8.001 -5.269 1.00 76.69 248 ASP A O 1
ATOM 2013 N N . ALA A 1 249 ? -4.345 6.008 -6.212 1.00 82.06 249 ALA A N 1
ATOM 2014 C CA . ALA A 1 249 ? -4.399 5.237 -4.965 1.00 82.06 249 ALA A CA 1
ATOM 2015 C C . ALA A 1 249 ? -5.677 5.480 -4.127 1.00 82.06 249 ALA A C 1
ATOM 2017 O O . ALA A 1 249 ? -5.669 5.322 -2.900 1.00 82.06 249 ALA A O 1
ATOM 2018 N N . THR A 1 250 ? -6.786 5.839 -4.779 1.00 90.06 250 THR A N 1
ATOM 2019 C CA . THR A 1 250 ? -8.065 6.076 -4.109 1.00 90.06 250 THR A CA 1
ATOM 2020 C C . THR A 1 250 ? -8.830 4.772 -3.922 1.00 90.06 250 THR A C 1
ATOM 2022 O O . THR A 1 250 ? -8.794 3.865 -4.762 1.00 90.06 250 THR A O 1
ATOM 2025 N N . ILE A 1 251 ? -9.523 4.663 -2.790 1.00 91.31 251 ILE A N 1
ATOM 2026 C CA . ILE A 1 251 ? -10.403 3.533 -2.490 1.00 91.31 251 ILE A CA 1
ATOM 2027 C C . ILE A 1 251 ? -11.821 4.005 -2.235 1.00 91.31 251 ILE A C 1
ATOM 2029 O O . ILE A 1 251 ? -12.045 5.061 -1.645 1.00 91.31 251 ILE A O 1
ATOM 2033 N N . LYS A 1 252 ? -12.779 3.160 -2.593 1.00 91.19 252 LYS A N 1
ATOM 2034 C CA . LYS A 1 252 ? -14.179 3.302 -2.218 1.00 91.19 252 LYS A CA 1
ATOM 2035 C C . LYS A 1 252 ? -14.616 2.042 -1.490 1.00 91.19 252 LYS A C 1
ATOM 2037 O O . LYS A 1 252 ? -14.429 0.929 -1.978 1.00 91.19 252 LYS A O 1
ATOM 2042 N N . VAL A 1 253 ? -15.164 2.223 -0.291 1.00 90.25 253 VAL A N 1
ATOM 2043 C CA . VAL A 1 253 ? -15.584 1.120 0.580 1.00 90.25 253 VAL A CA 1
ATOM 2044 C C . VAL A 1 253 ? -17.086 1.191 0.807 1.00 90.25 253 VAL A C 1
ATOM 2046 O O . VAL A 1 253 ? -17.613 2.220 1.230 1.00 90.25 253 VAL A O 1
ATOM 2049 N N . SER A 1 254 ? -17.787 0.088 0.560 1.00 88.00 254 SER A N 1
ATOM 2050 C CA . SER A 1 254 ? -19.237 -0.010 0.749 1.00 88.00 254 SER A CA 1
ATOM 2051 C C . SER A 1 254 ? -19.633 -1.311 1.457 1.00 88.00 254 SER A C 1
ATOM 2053 O O . SER A 1 254 ? -18.786 -2.149 1.751 1.00 88.00 254 SER A O 1
ATOM 2055 N N . ASN A 1 255 ? -20.908 -1.446 1.839 1.00 87.06 255 ASN A N 1
ATOM 2056 C CA . ASN A 1 255 ? -21.470 -2.662 2.456 1.00 87.06 255 ASN A CA 1
ATOM 2057 C C . ASN A 1 255 ? -20.680 -3.233 3.656 1.00 87.06 255 ASN A C 1
ATOM 2059 O O . ASN A 1 255 ? -20.610 -4.442 3.856 1.00 87.06 255 ASN A O 1
ATOM 2063 N N . ILE A 1 256 ? -20.101 -2.357 4.484 1.00 88.62 256 ILE A N 1
ATOM 2064 C CA . ILE A 1 256 ? -19.302 -2.769 5.646 1.00 88.62 256 ILE A CA 1
ATOM 2065 C C . ILE A 1 256 ? -20.189 -3.433 6.707 1.00 88.62 256 ILE A C 1
ATOM 2067 O O . ILE A 1 256 ? -21.191 -2.850 7.136 1.00 88.62 256 ILE A O 1
ATOM 2071 N N . VAL A 1 257 ? -19.775 -4.609 7.183 1.00 87.25 257 VAL A N 1
ATOM 2072 C CA . VAL A 1 257 ? -20.452 -5.378 8.236 1.00 87.25 257 VAL A CA 1
ATOM 2073 C C . VAL A 1 257 ? -20.547 -4.568 9.535 1.00 87.25 257 VAL A C 1
ATOM 2075 O O . VAL A 1 257 ? -19.533 -4.132 10.073 1.00 87.25 257 VAL A O 1
ATOM 2078 N N . ASN A 1 258 ? -21.762 -4.416 10.078 1.00 88.81 258 ASN A N 1
ATOM 2079 C CA . ASN A 1 258 ? -22.048 -3.567 11.248 1.00 88.81 258 ASN A CA 1
ATOM 2080 C C . ASN A 1 258 ? -21.186 -3.881 12.483 1.00 88.81 258 ASN A C 1
ATOM 2082 O O . ASN A 1 258 ? -20.684 -2.953 13.115 1.00 88.81 258 ASN A O 1
ATOM 2086 N N . SER A 1 259 ? -20.948 -5.163 12.782 1.00 86.19 259 SER A N 1
ATOM 2087 C CA . SER A 1 259 ? -20.131 -5.579 13.932 1.00 86.19 259 SER A CA 1
ATOM 2088 C C . SER A 1 259 ? -18.677 -5.102 13.842 1.00 86.19 259 SER A C 1
ATOM 2090 O O . SER A 1 259 ? -18.051 -4.853 14.873 1.00 86.19 259 SER A O 1
ATOM 2092 N N . LEU A 1 260 ? -18.140 -4.910 12.631 1.00 89.75 260 LEU A N 1
ATOM 2093 C CA . LEU A 1 260 ? -16.817 -4.320 12.431 1.00 89.75 260 LEU A CA 1
ATOM 2094 C C . LEU A 1 260 ? -16.821 -2.824 12.782 1.00 89.75 260 LEU A C 1
ATOM 2096 O O . LEU A 1 260 ? -15.923 -2.369 13.485 1.00 89.75 260 LEU A O 1
ATOM 2100 N N . ILE A 1 261 ? -17.832 -2.059 12.352 1.00 92.00 261 ILE A N 1
ATOM 2101 C CA . ILE A 1 261 ? -17.923 -0.621 12.682 1.00 92.00 261 ILE A CA 1
ATOM 2102 C C . ILE A 1 261 ? -18.073 -0.419 14.183 1.00 92.00 261 ILE A C 1
ATOM 2104 O O . ILE A 1 261 ? -17.376 0.413 14.759 1.00 92.00 261 ILE A O 1
ATOM 2108 N N . GLU A 1 262 ? -18.959 -1.178 14.823 1.00 91.75 262 GLU A N 1
ATOM 2109 C CA . GLU A 1 262 ? -19.187 -1.082 16.266 1.00 91.75 262 GLU A CA 1
ATOM 2110 C C . GLU A 1 262 ? -17.895 -1.356 17.047 1.00 91.75 262 GLU A C 1
ATOM 2112 O O . GLU A 1 262 ? -17.534 -0.585 17.942 1.00 91.75 262 GLU A O 1
ATOM 2117 N N . ALA A 1 263 ? -17.135 -2.376 16.638 1.00 92.50 263 ALA A N 1
ATOM 2118 C CA . ALA A 1 263 ? -15.838 -2.686 17.225 1.00 92.50 263 ALA A CA 1
ATOM 2119 C C . ALA A 1 263 ? -14.795 -1.572 17.005 1.00 92.50 263 ALA A C 1
ATOM 2121 O O . ALA A 1 263 ? -14.075 -1.229 17.946 1.00 92.50 263 ALA A O 1
ATOM 2122 N N . ILE A 1 264 ? -14.726 -0.985 15.802 1.00 94.75 264 ILE A N 1
ATOM 2123 C CA . ILE A 1 264 ? -13.822 0.138 15.482 1.00 94.75 264 ILE A CA 1
ATOM 2124 C C . ILE A 1 264 ? -14.127 1.346 16.371 1.00 94.75 264 ILE A C 1
ATOM 2126 O O . ILE A 1 264 ? -13.220 1.899 16.997 1.00 94.75 264 ILE A O 1
ATOM 2130 N N . LEU A 1 265 ? -15.400 1.740 16.447 1.00 93.44 265 LEU A N 1
ATOM 2131 C CA . LEU A 1 265 ? -15.827 2.923 17.192 1.00 93.44 265 LEU A CA 1
ATOM 2132 C C . LEU A 1 265 ? -15.674 2.746 18.703 1.00 93.44 265 LEU A C 1
ATOM 2134 O O . LEU A 1 265 ? -15.390 3.718 19.403 1.00 93.44 265 LEU A O 1
ATOM 2138 N N . GLU A 1 266 ? -15.850 1.538 19.242 1.00 92.62 266 GLU A N 1
ATOM 2139 C CA . GLU A 1 266 ? -15.574 1.338 20.664 1.00 92.62 266 GLU A CA 1
ATOM 2140 C C . GLU A 1 266 ? -14.073 1.351 20.963 1.00 92.62 266 GLU A C 1
ATOM 2142 O O . GLU A 1 266 ? -13.658 1.973 21.942 1.00 92.62 266 GLU A O 1
ATOM 2147 N N . GLU A 1 267 ? -13.245 0.719 20.131 1.00 91.69 267 GLU A N 1
ATOM 2148 C CA . GLU A 1 267 ? -11.794 0.744 20.337 1.00 91.69 267 GLU A CA 1
ATOM 2149 C C . GLU A 1 267 ? -11.237 2.174 20.232 1.00 91.69 267 GLU A C 1
ATOM 2151 O O . GLU A 1 267 ? -10.386 2.570 21.030 1.00 91.69 267 GLU A O 1
ATOM 2156 N N . GLU A 1 268 ? -11.789 3.003 19.340 1.00 93.06 268 GLU A N 1
ATOM 2157 C CA . GLU A 1 268 ? -11.498 4.438 19.305 1.00 93.06 268 GLU A CA 1
ATOM 2158 C C . GLU A 1 268 ? -11.765 5.105 20.664 1.00 93.06 268 GLU A C 1
ATOM 2160 O O . GLU A 1 268 ? -10.896 5.805 21.198 1.00 93.06 268 GLU A O 1
ATOM 2165 N N . LYS A 1 269 ? -12.947 4.881 21.256 1.00 92.00 269 LYS A N 1
ATOM 2166 C CA . LYS A 1 269 ? -13.295 5.453 22.567 1.00 92.00 269 LYS A CA 1
ATOM 2167 C C . LYS A 1 269 ? -12.317 5.005 23.646 1.00 92.00 269 LYS A C 1
ATOM 2169 O O . LYS A 1 269 ? -11.926 5.829 24.473 1.00 92.00 269 LYS A O 1
ATOM 2174 N N . GLU A 1 270 ? -11.910 3.741 23.651 1.00 89.75 270 GLU A N 1
ATOM 2175 C CA . GLU A 1 270 ? -10.943 3.214 24.618 1.00 89.75 270 GLU A CA 1
ATOM 2176 C C . GLU A 1 270 ? -9.564 3.878 24.467 1.00 89.75 270 GLU A C 1
ATOM 2178 O O . GLU A 1 270 ? -8.998 4.363 25.454 1.00 89.75 270 GLU A O 1
ATOM 2183 N N . ILE A 1 271 ? -9.065 4.034 23.235 1.00 88.31 271 ILE A N 1
ATOM 2184 C CA . ILE A 1 271 ? -7.815 4.765 22.955 1.00 88.31 271 ILE A CA 1
ATOM 2185 C C . ILE A 1 271 ? -7.922 6.230 23.411 1.00 88.31 271 ILE A C 1
ATOM 2187 O O . ILE A 1 271 ? -6.982 6.795 23.985 1.00 88.31 271 ILE A O 1
ATOM 2191 N N . LEU A 1 272 ? -9.078 6.864 23.201 1.00 88.56 272 LEU A N 1
ATOM 2192 C CA . LEU A 1 272 ? -9.322 8.244 23.619 1.00 88.56 272 LEU A CA 1
ATOM 2193 C C . LEU A 1 272 ? -9.447 8.403 25.147 1.00 88.56 272 LEU A C 1
ATOM 2195 O O . LEU A 1 272 ? -9.081 9.468 25.663 1.00 88.56 272 LEU A O 1
ATOM 2199 N N . LYS A 1 273 ? -9.895 7.373 25.876 1.00 86.62 273 LYS A N 1
ATOM 2200 C CA . LYS A 1 273 ? -9.965 7.351 27.351 1.00 86.62 273 LYS A CA 1
ATOM 2201 C C . LYS A 1 273 ? -8.601 7.141 28.019 1.00 86.62 273 LYS A C 1
ATOM 2203 O O . LYS A 1 273 ? -8.406 7.635 29.124 1.00 86.62 273 LYS A O 1
ATOM 2208 N N . GLY A 1 274 ? -7.650 6.467 27.366 1.00 76.31 274 GLY A N 1
ATOM 2209 C CA . GLY A 1 274 ? -6.334 6.158 27.945 1.00 76.31 274 GLY A CA 1
ATOM 2210 C C . GLY A 1 274 ? -5.497 7.391 28.332 1.00 76.31 274 GLY A C 1
ATOM 2211 O O . GLY A 1 274 ? -5.511 8.409 27.640 1.00 76.31 274 GLY A O 1
ATOM 2212 N N . ASP A 1 275 ? -4.718 7.296 29.413 1.00 59.94 275 ASP A N 1
ATOM 2213 C CA . ASP A 1 275 ? -4.038 8.429 30.081 1.00 59.94 275 ASP A CA 1
ATOM 2214 C C . ASP A 1 275 ? -2.733 8.923 29.400 1.00 59.94 275 ASP A C 1
ATOM 2216 O O . ASP A 1 275 ? -1.980 9.740 29.930 1.00 59.94 275 ASP A O 1
ATOM 2220 N N . GLY A 1 276 ? -2.423 8.429 28.198 1.00 51.88 276 GLY A N 1
ATOM 2221 C CA . GLY A 1 276 ? -1.130 8.645 27.545 1.00 51.88 276 GLY A CA 1
ATOM 2222 C C . GLY A 1 276 ? -1.062 9.852 26.604 1.00 51.88 276 GLY A C 1
ATOM 2223 O O . GLY A 1 276 ? -1.983 10.118 25.828 1.00 51.88 276 GLY A O 1
ATOM 2224 N N . LYS A 1 277 ? 0.110 10.507 26.565 1.00 58.16 277 LYS A N 1
ATOM 2225 C CA . LYS A 1 277 ? 0.588 11.376 25.465 1.00 58.16 277 LYS A CA 1
ATOM 2226 C C . LYS A 1 277 ? 0.844 10.567 24.171 1.00 58.16 277 LYS A C 1
ATOM 2228 O O . LYS A 1 277 ? 1.880 10.741 23.534 1.00 58.16 277 LYS A O 1
ATOM 2233 N N . ASP A 1 278 ? -0.047 9.647 23.803 1.00 78.62 278 ASP A N 1
ATOM 2234 C CA . ASP A 1 278 ? 0.132 8.800 22.620 1.00 78.62 278 ASP A CA 1
ATOM 2235 C C . ASP A 1 278 ? -0.027 9.646 21.349 1.00 78.62 278 ASP A C 1
ATOM 2237 O O . ASP A 1 278 ? -1.009 10.377 21.189 1.00 78.62 278 ASP A O 1
ATOM 2241 N N . LYS A 1 279 ? 0.950 9.555 20.441 1.00 84.88 279 LYS A N 1
ATOM 2242 C CA . LYS A 1 279 ? 0.905 10.217 19.132 1.00 84.88 279 LYS A CA 1
ATOM 2243 C C . LYS A 1 279 ? -0.329 9.775 18.341 1.00 84.88 279 LYS A C 1
ATOM 2245 O O . LYS A 1 279 ? -1.010 10.623 17.771 1.00 84.88 279 LYS A O 1
ATOM 2250 N N . LEU A 1 280 ? -0.705 8.496 18.431 1.00 85.06 280 LEU A N 1
ATOM 2251 C CA . LEU A 1 280 ? -1.916 7.964 17.796 1.00 85.06 280 LEU A CA 1
ATOM 2252 C C . LEU A 1 280 ? -3.184 8.674 18.294 1.00 85.06 280 LEU A C 1
ATOM 2254 O O . LEU A 1 280 ? -4.038 9.057 17.503 1.00 85.06 280 LEU A O 1
ATOM 2258 N N . LYS A 1 281 ? -3.280 8.924 19.604 1.00 87.44 281 LYS A N 1
ATOM 2259 C CA . LYS A 1 281 ? -4.422 9.624 20.208 1.00 87.44 281 LYS A CA 1
ATOM 2260 C C . LYS A 1 281 ? -4.576 11.047 19.663 1.00 87.44 281 LYS A C 1
ATOM 2262 O O . LYS A 1 281 ? -5.698 11.519 19.500 1.00 87.44 281 LYS A O 1
ATOM 2267 N N . LYS A 1 282 ? -3.466 11.747 19.394 1.00 86.62 282 LYS A N 1
ATOM 2268 C CA . LYS A 1 282 ? -3.500 13.085 18.779 1.00 86.62 282 LYS A CA 1
ATOM 2269 C C . LYS A 1 282 ? -4.006 13.026 17.337 1.00 86.62 282 LYS A C 1
ATOM 2271 O O . LYS A 1 282 ? -4.863 13.829 16.990 1.00 86.62 282 LYS A O 1
ATOM 2276 N N . ILE A 1 283 ? -3.511 12.067 16.553 1.00 88.38 283 ILE A N 1
ATOM 2277 C CA . ILE A 1 283 ? -3.926 11.839 15.159 1.00 88.38 283 ILE A CA 1
ATOM 2278 C C . ILE A 1 283 ? -5.436 11.560 15.102 1.00 88.38 283 ILE A C 1
ATOM 2280 O O . ILE A 1 283 ? -6.168 12.261 14.411 1.00 88.38 283 ILE A O 1
ATOM 2284 N N . ILE A 1 284 ? -5.927 10.620 15.918 1.00 89.62 284 ILE A N 1
ATOM 2285 C CA . ILE A 1 284 ? -7.351 10.245 15.977 1.00 89.62 284 ILE A CA 1
ATOM 2286 C C . ILE A 1 284 ? -8.250 11.439 16.326 1.00 89.62 284 ILE A C 1
ATOM 2288 O O . ILE A 1 284 ? -9.284 11.632 15.696 1.00 89.62 284 ILE A O 1
ATOM 2292 N N . LYS A 1 285 ? -7.858 12.278 17.297 1.00 87.50 285 LYS A N 1
ATOM 2293 C CA . LYS A 1 285 ? -8.651 13.458 17.699 1.00 87.50 285 LYS A CA 1
ATOM 2294 C C . LYS A 1 285 ? -8.838 14.486 16.585 1.00 87.50 285 LYS A C 1
ATOM 2296 O O . LYS A 1 285 ? -9.798 15.254 16.628 1.00 87.50 285 LYS A O 1
ATOM 2301 N N . ASN A 1 286 ? -7.893 14.557 15.656 1.00 84.50 286 ASN A N 1
ATOM 2302 C CA . ASN A 1 286 ? -7.939 15.505 14.552 1.00 84.50 286 ASN A CA 1
ATOM 2303 C C . ASN A 1 286 ? -8.605 14.908 13.307 1.00 84.50 286 ASN A C 1
ATOM 2305 O O . ASN A 1 286 ? -9.142 15.666 12.506 1.00 84.50 286 ASN A O 1
ATOM 2309 N N . LEU A 1 287 ? -8.668 13.576 13.210 1.00 85.75 287 LEU A N 1
ATOM 2310 C CA . LEU A 1 287 ? -9.224 12.849 12.072 1.00 85.75 287 LEU A CA 1
ATOM 2311 C C . LEU A 1 287 ? -10.640 13.314 11.695 1.00 85.75 287 LEU A C 1
ATOM 2313 O O . LEU A 1 287 ? -10.877 13.627 10.536 1.00 85.75 287 LEU A O 1
ATOM 2317 N N . ASP A 1 288 ? -11.553 13.471 12.662 1.00 76.38 288 ASP A N 1
ATOM 2318 C CA . ASP A 1 288 ? -12.919 13.958 12.381 1.00 76.38 288 ASP A CA 1
ATOM 2319 C C . ASP A 1 288 ? -12.932 15.348 11.746 1.00 76.38 288 ASP A C 1
ATOM 2321 O O . ASP A 1 288 ? -13.737 15.641 10.866 1.00 76.38 288 ASP A O 1
ATOM 2325 N N . LYS A 1 289 ? -12.056 16.243 12.208 1.00 77.75 289 LYS A N 1
ATOM 2326 C CA . LYS A 1 289 ? -11.998 17.609 11.679 1.00 77.75 289 LYS A CA 1
ATOM 2327 C C . LYS A 1 289 ? -11.430 17.643 10.274 1.00 77.75 289 LYS A C 1
ATOM 2329 O O . LYS A 1 289 ? -11.759 18.561 9.534 1.00 77.75 289 LYS A O 1
ATOM 2334 N N . ASP A 1 290 ? -10.542 16.714 9.958 1.00 75.56 290 ASP A N 1
ATOM 2335 C CA . ASP A 1 290 ? -9.817 16.709 8.698 1.00 75.56 290 ASP A CA 1
ATOM 2336 C C . ASP A 1 290 ? -10.588 15.950 7.609 1.00 75.56 290 ASP A C 1
ATOM 2338 O O . ASP A 1 290 ? -10.548 16.385 6.465 1.00 75.56 290 ASP A O 1
ATOM 2342 N N . ILE A 1 291 ? -11.377 14.926 7.969 1.00 79.56 291 ILE A N 1
ATOM 2343 C CA . ILE A 1 291 ? -12.323 14.257 7.055 1.00 79.56 291 ILE A CA 1
ATOM 2344 C C . ILE A 1 291 ? -13.442 15.221 6.628 1.00 79.56 291 ILE A C 1
ATOM 2346 O O . ILE A 1 291 ? -13.795 15.280 5.464 1.00 79.56 291 ILE A O 1
ATOM 2350 N N . ASN A 1 292 ? -13.967 16.046 7.542 1.00 68.94 292 ASN A N 1
ATOM 2351 C CA . ASN A 1 292 ? -15.045 17.003 7.232 1.00 68.94 292 ASN A CA 1
ATOM 2352 C C . ASN A 1 292 ? -14.590 18.266 6.464 1.00 68.94 292 ASN A C 1
ATOM 2354 O O . ASN A 1 292 ? -15.391 19.182 6.270 1.00 68.94 292 ASN A O 1
ATOM 2358 N N . LYS A 1 293 ? -13.301 18.384 6.122 1.00 62.97 293 LYS A N 1
ATOM 2359 C CA . LYS A 1 293 ? -12.771 19.467 5.271 1.00 62.97 293 LYS A CA 1
ATOM 2360 C C . LYS A 1 293 ? -12.626 19.051 3.805 1.00 62.97 293 LYS A C 1
ATOM 2362 O O . LYS A 1 293 ? -12.275 19.913 3.000 1.00 62.97 293 LYS A O 1
ATOM 2367 N N . GLU A 1 294 ? -12.813 17.768 3.504 1.00 55.56 294 GLU A N 1
ATOM 2368 C CA . GLU A 1 294 ? -13.022 17.269 2.138 1.00 55.56 294 GLU A CA 1
ATOM 2369 C C . GLU A 1 294 ? -14.431 17.624 1.656 1.00 55.56 294 GLU A C 1
ATOM 2371 O O . GLU A 1 294 ? -14.545 17.993 0.467 1.00 55.56 294 GLU A O 1
#